Protein AF-A0A7J3QBX0-F1 (afdb_monomer_lite)

Secondary structure (DSSP, 8-state):
--HHHHHHHHHEEEPPHHHHHHHHHTT-----HHHHHHHHHHHHHHSEEE--HHHHHHS-HHHHHHH-HHHHHHHHHHHHHHHH---SSHHHHHHHHHHHHHHHHHHHHHHHHHHHHHHHH--SSS-GGG-S----TTS---SS------HHHHHHHHHHHHTPEEETTTEEEEES-HHHHHHHHHHHHHHHSSSSB-TTHHHHTTPPTTTTTT-HHHHHHHHHHHHHHHHHHSTTHHHHHHHHHHHHH--EEEEE--TT-GGG-EEEEEPP-HHHIIIIISSHHHHHHHHHHHHHHHHHHHHHHHHHHHTT-HHHHHHHHHHHHHHHHHHHHHHHHHSS--HHHHHHHHHHHHHHHHHHTPPP--GGGGG--

Foldseek 3Di:
DDLLVVLCVAFKDFDALVVLLVLLQVQAQDADLVVLQVSLVVSLVPRMDGRQLQLRQLDPVVVLLVPQPLSVVSSVLSSVCNHPPDDPDPVSNVVSSVSNVVSSVSSSVSSSVSVLVVLQVPQFDDDLLLPRHPDDPPPDPDPDDRDGDHSVVSSVSNSQQSLFAAEENFKTKGWPDPVLSVLLQVVCCVPVVGSYCYDPSNVLLLQDPPQQRQQHLLSVVSVLLSLLVCLVPDPCVVSSVVSNVSQQAIKMKMFGQDPPCSVPTGIDTQDRQVLLCVLASVPPLNSVLVVVVSVQLSVLLVLLLVLCVVVVNNVVSSVLSSQLSVLSSVQSVCCRPVVAGDVVSVVSNVVSSVVSCVVRVNDGDPVSVVSND

Structure (mmCIF, N/CA/C/O backbone):
data_AF-A0A7J3QBX0-F1
#
_entry.id   AF-A0A7J3QBX0-F1
#
loop_
_atom_site.group_PDB
_atom_site.id
_atom_site.type_symbol
_atom_site.label_atom_id
_atom_site.label_alt_id
_atom_site.label_comp_id
_atom_site.label_asym_id
_atom_site.label_entity_id
_atom_site.label_seq_id
_atom_site.pdbx_PDB_ins_code
_atom_site.Cartn_x
_atom_site.Cartn_y
_atom_site.Cartn_z
_atom_site.occupancy
_atom_site.B_iso_or_equiv
_atom_site.auth_seq_id
_atom_site.auth_comp_id
_atom_site.auth_asym_id
_atom_site.auth_atom_id
_atom_site.pdbx_PDB_model_num
ATOM 1 N N . MET A 1 1 ? 3.865 10.710 24.329 1.00 60.66 1 MET A N 1
ATOM 2 C CA . MET A 1 1 ? 2.877 10.045 23.466 1.00 60.66 1 MET A CA 1
ATOM 3 C C . MET A 1 1 ? 3.546 8.824 22.862 1.00 60.66 1 MET A C 1
ATOM 5 O O . MET A 1 1 ? 4.634 8.979 22.313 1.00 60.66 1 MET A O 1
ATOM 9 N N . THR A 1 2 ? 2.990 7.630 23.053 1.00 79.69 2 THR A N 1
ATOM 10 C CA . THR A 1 2 ? 3.521 6.388 22.467 1.00 79.69 2 THR A CA 1
ATOM 11 C C . THR A 1 2 ? 3.227 6.339 20.962 1.00 79.69 2 THR A C 1
ATOM 13 O O . THR A 1 2 ? 2.319 7.010 20.479 1.00 79.69 2 THR A O 1
ATOM 16 N N . GLU A 1 3 ? 3.969 5.540 20.192 1.00 78.56 3 GLU A N 1
ATOM 17 C CA . GLU A 1 3 ? 3.687 5.361 18.754 1.00 78.56 3 GLU A CA 1
ATOM 18 C C . GLU A 1 3 ? 2.314 4.707 18.510 1.00 78.56 3 GLU A C 1
ATOM 20 O O . GLU A 1 3 ? 1.662 4.995 17.512 1.00 78.56 3 GLU A O 1
ATOM 25 N N . ILE A 1 4 ? 1.826 3.880 19.446 1.00 83.25 4 ILE A N 1
ATOM 26 C CA . ILE A 1 4 ? 0.459 3.336 19.390 1.00 83.25 4 ILE A CA 1
ATOM 27 C C . ILE A 1 4 ? -0.567 4.455 19.593 1.00 83.25 4 ILE A C 1
ATOM 29 O O . ILE A 1 4 ? -1.540 4.516 18.852 1.00 83.25 4 ILE A O 1
ATOM 33 N N . GLU A 1 5 ? -0.348 5.372 20.539 1.00 87.56 5 GLU A N 1
ATOM 34 C CA . GLU A 1 5 ? -1.228 6.537 20.716 1.00 87.56 5 GLU A CA 1
ATOM 35 C C . GLU A 1 5 ? -1.268 7.408 19.453 1.00 87.56 5 GLU A C 1
ATOM 37 O O . GLU A 1 5 ? -2.359 7.748 18.997 1.00 87.56 5 GLU A O 1
ATOM 42 N N . LYS A 1 6 ? -0.107 7.695 18.841 1.00 87.62 6 LYS A N 1
ATOM 43 C CA . LYS A 1 6 ? -0.036 8.424 17.561 1.00 87.62 6 LYS A CA 1
ATOM 44 C C . LYS A 1 6 ? -0.796 7.694 16.456 1.00 87.62 6 LYS A C 1
ATOM 46 O O . LYS A 1 6 ? -1.583 8.309 15.744 1.00 87.62 6 LYS A O 1
ATOM 51 N N . PHE A 1 7 ? -0.602 6.380 16.328 1.00 88.19 7 PHE A N 1
ATOM 52 C CA . PHE A 1 7 ? -1.333 5.562 15.361 1.00 88.19 7 PHE A CA 1
ATOM 53 C C . PHE A 1 7 ? -2.848 5.652 15.573 1.00 88.19 7 PHE A C 1
ATOM 55 O O . PHE A 1 7 ? -3.589 5.825 14.612 1.00 88.19 7 PHE A O 1
ATOM 62 N N . PHE A 1 8 ? -3.327 5.591 16.815 1.00 90.94 8 PHE A N 1
ATOM 63 C CA . PHE A 1 8 ? -4.756 5.718 17.099 1.00 90.94 8 PHE A CA 1
ATOM 64 C C . PHE A 1 8 ? -5.305 7.112 16.809 1.00 90.94 8 PHE A C 1
ATOM 66 O O . PHE A 1 8 ? -6.399 7.225 16.267 1.00 90.94 8 PHE A O 1
ATOM 73 N N . GLU A 1 9 ? -4.556 8.164 17.128 1.00 89.25 9 GLU A N 1
ATOM 74 C CA . GLU A 1 9 ? -4.944 9.537 16.799 1.00 89.25 9 GLU A CA 1
ATOM 75 C C . GLU A 1 9 ? -5.051 9.752 15.284 1.00 89.25 9 GLU A C 1
ATOM 77 O O . GLU A 1 9 ? -5.888 10.516 14.801 1.00 89.25 9 GLU A O 1
ATOM 82 N N . TRP A 1 10 ? -4.189 9.084 14.525 1.00 87.25 10 TRP A N 1
ATOM 83 C CA . TRP A 1 10 ? -4.017 9.355 13.110 1.00 87.25 10 TRP A CA 1
ATOM 84 C C . TRP A 1 10 ? -4.789 8.428 12.177 1.00 87.25 10 TRP A C 1
ATOM 86 O O . TRP A 1 10 ? -5.317 8.893 11.166 1.00 87.25 10 TRP A O 1
ATOM 96 N N . GLU A 1 11 ? -4.832 7.140 12.503 1.00 90.56 11 GLU A N 1
ATOM 97 C CA . GLU A 1 11 ? -5.308 6.075 11.619 1.00 90.56 11 GLU A CA 1
ATOM 98 C C . GLU A 1 11 ? -6.607 5.433 12.102 1.00 90.56 11 GLU A C 1
ATOM 100 O O . GLU A 1 11 ? -7.240 4.696 11.342 1.00 90.56 11 GLU A O 1
ATOM 105 N N . ILE A 1 12 ? -7.030 5.693 13.343 1.00 91.62 12 ILE A N 1
ATOM 106 C CA . ILE A 1 12 ? -8.260 5.129 13.897 1.00 91.62 12 ILE A CA 1
ATOM 107 C C . ILE A 1 12 ? -9.332 6.207 14.001 1.00 91.62 12 ILE A C 1
ATOM 109 O O . ILE A 1 12 ? -9.208 7.189 14.725 1.00 91.62 12 ILE A O 1
ATOM 113 N N . THR A 1 13 ? -10.441 5.993 13.299 1.00 90.81 13 THR A N 1
ATOM 114 C CA . THR A 1 13 ? -11.610 6.868 13.385 1.00 90.81 13 THR A CA 1
ATOM 115 C C . THR A 1 13 ? -12.694 6.191 14.205 1.00 90.81 13 THR A C 1
ATOM 117 O O . THR A 1 13 ? -13.135 5.083 13.881 1.00 90.81 13 THR A O 1
ATOM 120 N N . PHE A 1 14 ? -13.144 6.876 15.255 1.00 91.31 14 PHE A N 1
ATOM 121 C CA . PHE A 1 14 ? -14.326 6.492 16.015 1.00 91.31 14 PHE A CA 1
ATOM 122 C C . PHE A 1 14 ? -15.534 7.295 15.542 1.00 91.31 14 PHE A C 1
ATOM 124 O O . PHE A 1 14 ? -15.430 8.502 15.325 1.00 91.31 14 PHE A O 1
ATOM 131 N N . LYS A 1 15 ? -16.684 6.635 15.407 1.00 90.62 15 LYS A N 1
ATOM 132 C CA . LYS A 1 15 ? -17.958 7.327 15.179 1.00 90.62 15 LYS A CA 1
ATOM 133 C C . LYS A 1 15 ? -18.308 8.197 16.375 1.00 90.62 15 LYS A C 1
ATOM 135 O O . LYS A 1 15 ? -18.065 7.795 17.514 1.00 90.62 15 LYS A O 1
ATOM 140 N N . SER A 1 16 ? -18.900 9.360 16.119 1.00 89.94 16 SER A N 1
ATOM 141 C CA . SER A 1 16 ? -19.406 10.196 17.201 1.00 89.94 16 SER A CA 1
ATOM 142 C C . SER A 1 16 ? -20.608 9.525 17.872 1.00 89.94 16 SER A C 1
ATOM 144 O O . SER A 1 16 ? -21.295 8.685 17.281 1.00 89.94 16 SER A O 1
ATOM 146 N N . SER A 1 17 ? -20.888 9.900 19.119 1.00 88.81 17 SER A N 1
ATOM 147 C CA . SER A 1 17 ? -22.102 9.462 19.813 1.00 88.81 17 SER A CA 1
ATOM 148 C C . SER A 1 17 ? -23.371 9.828 19.042 1.00 88.81 17 SER A C 1
ATOM 150 O O . SER A 1 17 ? -24.304 9.029 19.013 1.00 88.81 17 SER A O 1
ATOM 152 N N . ASN A 1 18 ? -23.384 10.975 18.358 1.00 87.19 18 ASN A N 1
ATOM 153 C CA . ASN A 1 18 ? -24.499 11.398 17.513 1.00 87.19 18 ASN A CA 1
ATOM 154 C C . ASN A 1 18 ? -24.697 10.473 16.305 1.00 87.19 18 ASN A C 1
ATOM 156 O O . ASN A 1 18 ? -25.820 10.031 16.087 1.00 87.19 18 ASN A O 1
ATOM 160 N N . ASP A 1 19 ? -23.629 10.092 15.594 1.00 89.06 19 ASP A N 1
ATOM 161 C CA . ASP A 1 19 ? -23.731 9.176 14.441 1.00 89.06 19 ASP A CA 1
ATOM 162 C C . ASP A 1 19 ? -24.264 7.797 14.859 1.00 89.06 19 ASP A C 1
ATOM 164 O O . ASP A 1 19 ? -24.999 7.130 14.127 1.00 89.06 19 ASP A O 1
ATOM 168 N N . ILE A 1 20 ? -23.867 7.338 16.052 1.00 88.50 20 ILE A N 1
ATOM 169 C CA . ILE A 1 20 ? -24.370 6.087 16.627 1.00 88.50 20 ILE A CA 1
ATOM 170 C C . ILE A 1 20 ? -25.859 6.225 16.947 1.00 88.50 20 ILE A C 1
ATOM 172 O O . ILE A 1 20 ? -26.627 5.318 16.636 1.00 88.50 20 ILE A O 1
ATOM 176 N N . ILE A 1 21 ? -26.273 7.344 17.544 1.00 87.06 21 ILE A N 1
ATOM 177 C CA . ILE A 1 21 ? -27.677 7.607 17.876 1.00 87.06 21 ILE A CA 1
ATOM 178 C C . ILE A 1 21 ? -28.539 7.693 16.618 1.00 87.06 21 ILE A C 1
ATOM 180 O O . ILE A 1 21 ? -29.574 7.041 16.575 1.00 87.06 21 ILE A O 1
ATOM 184 N N . GLU A 1 22 ? -28.102 8.403 15.582 1.00 87.38 22 GLU A N 1
ATOM 185 C CA . GLU A 1 22 ? -28.824 8.512 14.309 1.00 87.38 22 GLU A CA 1
ATOM 186 C C . GLU A 1 22 ? -29.000 7.135 13.641 1.00 87.38 22 GLU A C 1
ATOM 188 O O . GLU A 1 22 ? -30.072 6.776 13.141 1.00 87.38 22 GLU A O 1
ATOM 193 N N . LYS A 1 23 ? -27.968 6.284 13.711 1.00 86.94 23 LYS A N 1
ATOM 194 C CA . LYS A 1 23 ? -28.065 4.887 13.261 1.00 86.94 23 LYS A CA 1
ATOM 195 C C . LYS A 1 23 ? -29.034 4.049 14.085 1.00 86.94 23 LYS A C 1
ATOM 197 O O . LYS A 1 23 ? -29.657 3.141 13.541 1.00 86.94 23 LYS A O 1
ATOM 202 N N . ILE A 1 24 ? -29.164 4.320 15.378 1.00 86.25 24 ILE A N 1
ATOM 203 C CA . ILE A 1 24 ? -30.162 3.657 16.217 1.00 86.25 24 ILE A CA 1
ATOM 204 C C . ILE A 1 24 ? -31.562 4.163 15.851 1.00 86.25 24 ILE A C 1
ATOM 206 O O . ILE A 1 24 ? -32.440 3.337 15.634 1.00 86.25 24 ILE A O 1
ATOM 210 N N . GLU A 1 25 ? -31.762 5.479 15.726 1.00 85.75 25 GLU A N 1
ATOM 211 C CA . GLU A 1 25 ? -33.042 6.112 15.359 1.00 85.75 25 GLU A CA 1
ATOM 212 C C . GLU A 1 25 ? -33.581 5.587 14.028 1.00 85.75 25 GLU A C 1
ATOM 214 O O . GLU A 1 25 ? -34.741 5.199 13.949 1.00 85.75 25 GLU A O 1
ATOM 219 N N . SER A 1 26 ? -32.727 5.491 13.008 1.00 85.94 26 SER A N 1
ATOM 220 C CA . SER A 1 26 ? -33.104 4.974 11.682 1.00 85.94 26 SER A CA 1
ATOM 221 C C . SER A 1 26 ? -33.505 3.496 11.663 1.00 85.94 26 SER A C 1
ATOM 223 O O . SER A 1 26 ? -34.129 3.048 10.703 1.00 85.94 26 SER A O 1
ATOM 225 N N . ASN A 1 27 ? -33.154 2.729 12.698 1.00 84.75 27 ASN A N 1
ATOM 226 C CA . ASN A 1 27 ? -33.465 1.303 12.791 1.00 84.75 27 ASN A CA 1
ATOM 227 C C . ASN A 1 27 ? -34.488 0.974 13.888 1.00 84.75 27 ASN A C 1
ATOM 229 O O . ASN A 1 27 ? -34.990 -0.144 13.910 1.00 84.75 27 ASN A O 1
ATOM 233 N N . ALA A 1 28 ? -34.778 1.898 14.804 1.00 82.00 28 ALA A N 1
ATOM 234 C CA . ALA A 1 28 ? -35.662 1.688 15.946 1.00 82.00 28 ALA A CA 1
ATOM 235 C C . ALA A 1 28 ? -37.120 2.102 15.643 1.00 82.00 28 ALA A C 1
ATOM 237 O O . ALA A 1 28 ? -37.349 2.982 14.815 1.00 82.00 28 ALA A O 1
ATOM 238 N N . PRO A 1 29 ? -38.115 1.547 16.364 1.00 80.12 29 PRO A N 1
ATOM 239 C CA . PRO A 1 29 ? -38.011 0.446 17.322 1.00 80.12 29 PRO A CA 1
ATOM 240 C C . PRO A 1 29 ? -38.012 -0.934 16.648 1.00 80.12 29 PRO A C 1
ATOM 242 O O . PRO A 1 29 ? -38.689 -1.163 15.649 1.00 80.12 29 PRO A O 1
ATOM 245 N N . VAL A 1 30 ? -37.309 -1.892 17.254 1.00 84.19 30 VAL A N 1
ATOM 246 C CA . VAL A 1 30 ? -37.267 -3.293 16.813 1.00 84.19 30 VAL A CA 1
ATOM 247 C C . VAL A 1 30 ? -37.700 -4.199 17.957 1.00 84.19 30 VAL A C 1
ATOM 249 O O . VAL A 1 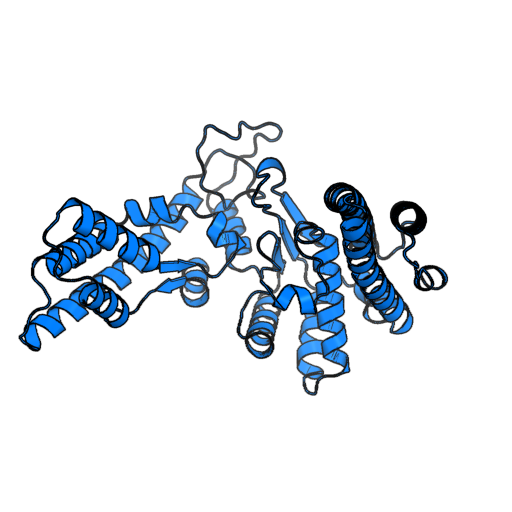30 ? -37.088 -4.215 19.022 1.00 84.19 30 VAL A O 1
ATOM 252 N N . THR A 1 31 ? -38.748 -4.986 17.733 1.00 80.81 31 THR A N 1
ATOM 253 C CA . THR A 1 31 ? -39.309 -5.912 18.732 1.00 80.81 31 THR A CA 1
ATOM 254 C C . THR A 1 31 ? -38.702 -7.313 18.658 1.00 80.81 31 THR A C 1
ATOM 256 O O . THR A 1 31 ? -38.676 -8.043 19.648 1.00 80.81 31 THR A O 1
ATOM 259 N N . GLU A 1 32 ? -38.180 -7.705 17.497 1.00 88.56 32 GLU A N 1
ATOM 260 C CA . GLU A 1 32 ? -37.608 -9.030 17.279 1.00 88.56 32 GLU A CA 1
ATOM 261 C C . GLU A 1 32 ? -36.170 -9.117 17.813 1.00 88.56 32 GLU A C 1
ATOM 263 O O . GLU A 1 32 ? -35.248 -8.468 17.312 1.00 88.56 32 GLU A O 1
ATOM 268 N N . LYS A 1 33 ? -35.963 -9.967 18.825 1.00 84.94 33 LYS A N 1
ATOM 269 C CA . LYS A 1 33 ? -34.685 -10.115 19.543 1.00 84.94 33 LYS A CA 1
ATOM 270 C C . LYS A 1 33 ? -33.505 -10.476 18.630 1.00 84.94 33 LYS A C 1
ATOM 272 O O . LYS A 1 33 ? -32.392 -10.002 18.858 1.00 84.94 33 LYS A O 1
ATOM 277 N N . GLU A 1 34 ? -33.739 -11.305 17.612 1.00 86.12 34 GLU A N 1
ATOM 278 C CA . GLU A 1 34 ? -32.736 -11.696 16.611 1.00 86.12 34 GLU A CA 1
ATOM 279 C C . GLU A 1 34 ? -32.259 -10.470 15.811 1.00 86.12 34 GLU A C 1
ATOM 281 O O . GLU A 1 34 ? -31.058 -10.214 15.689 1.00 86.12 34 GLU A O 1
ATOM 286 N N . LYS A 1 35 ? -33.210 -9.647 15.345 1.00 87.06 35 LYS A N 1
ATOM 287 C CA . LYS A 1 35 ? -32.936 -8.423 14.583 1.00 87.06 35 LYS A CA 1
ATOM 288 C C . LYS A 1 35 ? -32.219 -7.373 15.425 1.00 87.06 35 LYS A C 1
ATOM 290 O O . LYS A 1 35 ? -31.231 -6.817 14.953 1.00 87.06 35 LYS A O 1
ATOM 295 N N . VAL A 1 36 ? -32.633 -7.164 16.679 1.00 87.06 36 VAL A N 1
ATOM 296 C CA . VAL A 1 36 ? -31.949 -6.248 17.616 1.00 87.06 36 VAL A CA 1
ATOM 297 C C . VAL A 1 36 ? -30.469 -6.610 17.750 1.00 87.06 36 VAL A C 1
ATOM 299 O O . VAL A 1 36 ? -29.600 -5.750 17.606 1.00 87.06 36 VAL A O 1
ATOM 302 N N . LYS A 1 37 ? -30.160 -7.896 17.961 1.00 87.50 37 LYS A N 1
ATOM 303 C CA . LYS A 1 37 ? -28.773 -8.368 18.085 1.00 87.50 37 LYS A CA 1
ATOM 304 C C . LYS A 1 37 ? -27.965 -8.165 16.805 1.00 87.50 37 LYS A C 1
ATOM 306 O O . LYS A 1 37 ? -26.788 -7.810 16.895 1.00 87.50 37 LYS A O 1
ATOM 311 N N . ASN A 1 38 ? -28.567 -8.404 15.641 1.00 88.69 38 ASN A N 1
ATOM 312 C CA . ASN A 1 38 ? -27.898 -8.248 14.348 1.00 88.69 38 ASN A CA 1
ATOM 313 C C . ASN A 1 38 ? -27.596 -6.775 14.045 1.00 88.69 38 ASN A C 1
ATOM 315 O O . ASN A 1 38 ? -26.460 -6.451 13.696 1.00 88.69 38 ASN A O 1
ATOM 319 N N . ILE A 1 39 ? -28.560 -5.880 14.275 1.00 88.31 39 ILE A N 1
ATOM 320 C CA . ILE A 1 39 ? -28.384 -4.431 14.103 1.00 88.31 39 ILE A CA 1
ATOM 321 C C . ILE A 1 39 ? -27.332 -3.907 15.084 1.00 88.31 39 ILE A C 1
ATOM 323 O O . ILE A 1 39 ? -26.394 -3.228 14.671 1.00 88.31 39 ILE A O 1
ATOM 327 N N . ALA A 1 40 ? -27.406 -4.291 16.363 1.00 87.31 40 ALA A N 1
ATOM 328 C CA . ALA A 1 40 ? -26.413 -3.892 17.357 1.00 87.31 40 ALA A CA 1
ATOM 329 C C . ALA A 1 40 ? -24.996 -4.358 16.982 1.00 87.31 40 ALA A C 1
ATOM 331 O O . ALA A 1 40 ? -24.040 -3.590 17.088 1.00 87.31 40 ALA A O 1
ATOM 332 N N . LYS A 1 41 ? -24.849 -5.597 16.490 1.00 87.88 41 LYS A N 1
ATOM 333 C CA . LYS A 1 41 ? -23.565 -6.121 16.001 1.00 87.88 41 LYS A CA 1
ATOM 334 C C . LYS A 1 41 ? -23.049 -5.320 14.801 1.00 87.88 41 LYS A C 1
ATOM 336 O O . LYS A 1 41 ? -21.858 -5.013 14.766 1.00 87.88 41 LYS A O 1
ATOM 341 N N . SER A 1 42 ? -23.929 -4.958 13.865 1.00 88.62 42 SER A N 1
ATOM 342 C CA . SER A 1 42 ? -23.587 -4.115 12.713 1.00 88.62 42 SER A CA 1
ATOM 343 C C . SER A 1 42 ? -23.091 -2.742 13.161 1.00 88.62 42 SER A C 1
ATOM 345 O O . SER A 1 42 ? -21.982 -2.353 12.805 1.00 88.62 42 SER A O 1
ATOM 347 N N . ILE A 1 43 ? -23.844 -2.051 14.024 1.00 88.19 43 ILE A N 1
ATOM 348 C CA . ILE A 1 43 ? -23.476 -0.724 14.538 1.00 88.19 43 ILE A CA 1
ATOM 349 C C . ILE A 1 43 ? -22.107 -0.784 15.225 1.00 88.19 43 ILE A C 1
ATOM 351 O O . ILE A 1 43 ? -21.224 -0.006 14.881 1.00 88.19 43 ILE A O 1
ATOM 355 N N . ILE A 1 44 ? -21.889 -1.752 16.123 1.00 86.81 44 ILE A N 1
ATOM 356 C CA . ILE A 1 44 ? -20.609 -1.938 16.830 1.00 86.81 44 ILE A CA 1
ATOM 357 C C . ILE A 1 44 ? -19.445 -2.175 15.873 1.00 86.81 44 ILE A C 1
ATOM 359 O O . ILE A 1 44 ? -18.350 -1.655 16.096 1.00 86.81 44 ILE A O 1
ATOM 363 N N . SER A 1 45 ? -19.654 -2.976 14.827 1.00 84.81 45 SER A N 1
ATOM 364 C CA . SER A 1 45 ? -18.592 -3.281 13.868 1.00 84.81 45 SER A CA 1
ATOM 365 C C . SER A 1 45 ? -18.047 -2.008 13.213 1.00 84.81 45 SER A C 1
ATOM 367 O O . SER A 1 45 ? -16.833 -1.888 13.026 1.00 84.81 45 SER A O 1
ATOM 369 N N . GLU A 1 46 ? -18.923 -1.022 13.011 1.00 87.19 46 GLU A N 1
ATOM 370 C CA . GLU A 1 46 ? -18.633 0.262 12.383 1.00 87.19 46 GLU A CA 1
ATOM 371 C C . GLU A 1 46 ? -18.200 1.370 13.355 1.00 87.19 46 GLU A C 1
ATOM 373 O O . GLU A 1 46 ? -17.808 2.439 12.894 1.00 87.19 46 GLU A O 1
ATOM 378 N N . VAL A 1 47 ? -18.270 1.162 14.678 1.00 88.19 47 VAL A N 1
ATOM 379 C CA . VAL A 1 47 ? -17.911 2.193 15.679 1.00 88.19 47 VAL A CA 1
ATOM 380 C C . VAL A 1 47 ? -16.466 2.661 15.522 1.00 88.19 47 VAL A C 1
ATOM 382 O O . VAL A 1 47 ? -16.168 3.812 15.809 1.00 88.19 47 VAL A O 1
ATOM 385 N N . CYS A 1 48 ? -15.577 1.773 15.084 1.00 89.38 48 CYS A N 1
ATOM 386 C CA . CYS A 1 48 ? -14.146 2.022 14.966 1.00 89.38 48 CYS A CA 1
ATOM 387 C C . CYS A 1 48 ? -13.658 1.495 13.617 1.00 89.38 48 CYS A C 1
ATOM 389 O O . CYS A 1 48 ? -13.805 0.298 13.342 1.00 89.38 48 CYS A O 1
ATOM 391 N N . LYS A 1 49 ? -13.044 2.358 12.808 1.00 90.38 49 LYS A N 1
ATOM 392 C CA . LYS A 1 49 ? -12.452 2.017 11.509 1.00 90.38 49 LYS A CA 1
ATOM 393 C C . LYS A 1 49 ? -10.949 2.291 11.539 1.00 90.38 49 LYS A C 1
ATOM 395 O O . LYS A 1 49 ? -10.539 3.334 12.035 1.00 90.38 49 LYS A O 1
ATOM 400 N N . CYS A 1 50 ? -10.158 1.356 11.016 1.00 89.88 50 CYS A N 1
ATOM 401 C CA . CYS A 1 50 ? -8.735 1.556 10.768 1.00 89.88 50 CYS A CA 1
ATOM 402 C C . CYS A 1 50 ? -8.537 1.976 9.310 1.00 89.88 50 CYS A C 1
ATOM 404 O O . CYS A 1 50 ? -9.010 1.288 8.406 1.00 89.88 50 CYS A O 1
ATOM 406 N N . ASN A 1 51 ? -7.880 3.114 9.098 1.00 91.50 51 ASN A N 1
ATOM 407 C CA . ASN A 1 51 ? -7.627 3.677 7.773 1.00 91.50 51 ASN A CA 1
ATOM 408 C C . ASN A 1 51 ? -6.284 3.236 7.184 1.00 91.50 51 ASN A C 1
ATOM 410 O O . ASN A 1 51 ? -6.085 3.407 5.988 1.00 91.50 51 ASN A O 1
ATOM 414 N N . HIS A 1 52 ? -5.405 2.635 7.990 1.00 89.62 52 HIS A N 1
ATOM 415 C CA . HIS A 1 52 ? -4.127 2.093 7.543 1.00 89.62 52 HIS A CA 1
ATOM 416 C C . HIS A 1 52 ? -4.340 0.710 6.898 1.00 89.62 52 HIS A C 1
ATOM 418 O O . HIS A 1 52 ? -4.584 -0.253 7.632 1.00 89.62 52 HIS A O 1
ATOM 424 N N . PRO A 1 53 ? -4.215 0.553 5.563 1.00 90.62 53 PRO A N 1
ATOM 425 C CA . PRO A 1 53 ? -4.626 -0.664 4.851 1.00 90.62 53 PRO A CA 1
ATOM 426 C C . PRO A 1 53 ? -3.947 -1.930 5.368 1.00 90.62 53 PRO A C 1
ATOM 428 O O . PRO A 1 53 ? -4.601 -2.892 5.762 1.00 90.62 53 PRO A O 1
ATOM 431 N N . VAL A 1 54 ? -2.621 -1.880 5.471 1.00 86.62 54 VAL A N 1
ATOM 432 C CA . VAL A 1 54 ? -1.793 -2.989 5.949 1.00 86.62 54 VAL A CA 1
ATOM 433 C C . VAL A 1 54 ? -2.152 -3.334 7.405 1.00 86.62 54 VAL A C 1
ATOM 435 O O . VAL A 1 54 ? -2.608 -4.441 7.676 1.00 86.62 54 VAL A O 1
ATOM 438 N N . ALA A 1 55 ? -2.097 -2.388 8.352 1.00 84.56 55 ALA A N 1
A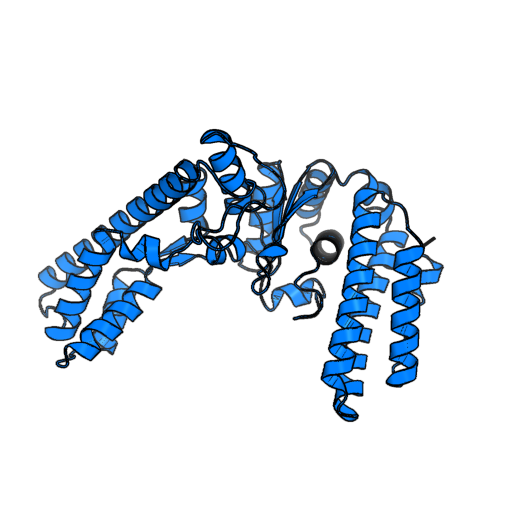TOM 439 C CA . ALA A 1 55 ? -2.482 -2.637 9.748 1.00 84.56 55 ALA A CA 1
ATOM 440 C C . ALA A 1 55 ? -3.934 -3.136 9.917 1.00 84.56 55 ALA A C 1
ATOM 442 O O . ALA A 1 55 ? -4.197 -3.981 10.777 1.00 84.56 55 ALA A O 1
ATOM 443 N N . ASN A 1 56 ? -4.874 -2.672 9.087 1.00 85.31 56 ASN A N 1
ATOM 444 C CA . ASN A 1 56 ? -6.268 -3.111 9.114 1.00 85.31 56 ASN A CA 1
ATOM 445 C C . ASN A 1 56 ? -6.412 -4.623 8.866 1.00 85.31 56 ASN A C 1
ATOM 447 O O . ASN A 1 56 ? -7.235 -5.274 9.507 1.00 85.31 56 ASN A O 1
ATOM 451 N N . LYS A 1 57 ? -5.578 -5.190 7.989 1.00 80.12 57 LYS A N 1
ATOM 452 C CA . LYS A 1 57 ? -5.569 -6.629 7.662 1.00 80.12 57 LYS A CA 1
ATOM 453 C C . LYS A 1 57 ? -4.899 -7.490 8.718 1.00 80.12 57 LYS A C 1
ATOM 455 O O . LYS A 1 57 ? -5.215 -8.660 8.913 1.00 80.12 57 LYS A O 1
ATOM 460 N N . LEU A 1 58 ? -3.918 -6.894 9.361 1.00 76.25 58 LEU A N 1
ATOM 461 C CA . LEU A 1 58 ? -2.923 -7.577 10.161 1.00 76.25 58 LEU A CA 1
ATOM 462 C C . LEU A 1 58 ? -3.338 -7.634 11.637 1.00 76.25 58 LEU A C 1
ATOM 464 O O . LEU A 1 58 ? -2.957 -8.526 12.399 1.00 76.25 58 LEU A O 1
ATOM 468 N N . ILE A 1 59 ? -4.210 -6.721 12.045 1.00 77.12 59 ILE A N 1
ATOM 469 C CA . ILE A 1 59 ? -4.806 -6.710 13.370 1.00 77.12 59 ILE A CA 1
ATOM 470 C C . ILE A 1 59 ? -6.180 -7.388 13.313 1.00 77.12 59 ILE A C 1
ATOM 472 O O . ILE A 1 59 ? -7.074 -6.985 12.578 1.00 77.12 59 ILE A O 1
ATOM 476 N N . ASP A 1 60 ? -6.385 -8.399 14.159 1.00 76.75 60 ASP A N 1
ATOM 477 C CA . ASP A 1 60 ? -7.697 -9.027 14.360 1.00 76.75 60 ASP A CA 1
ATOM 478 C C . ASP A 1 60 ? -8.604 -8.111 15.201 1.00 76.75 60 ASP A C 1
ATOM 480 O O . ASP A 1 60 ? -8.776 -8.277 16.419 1.00 76.75 60 ASP A O 1
ATOM 484 N N . TRP A 1 61 ? -9.150 -7.095 14.529 1.00 79.31 61 TRP A N 1
ATOM 485 C CA . TRP A 1 61 ? -10.043 -6.094 15.106 1.00 79.31 61 TRP A CA 1
ATOM 486 C C . TRP A 1 61 ? -11.330 -6.706 15.652 1.00 79.31 61 TRP A C 1
ATOM 488 O O . TRP A 1 61 ? -11.852 -6.222 16.655 1.00 79.31 61 TRP A O 1
ATOM 498 N N . GLY A 1 62 ? -11.847 -7.768 15.026 1.00 78.44 62 GLY A N 1
ATOM 499 C CA . GLY A 1 62 ? -13.075 -8.435 15.461 1.00 78.44 62 GLY A CA 1
ATOM 500 C C . GLY A 1 62 ?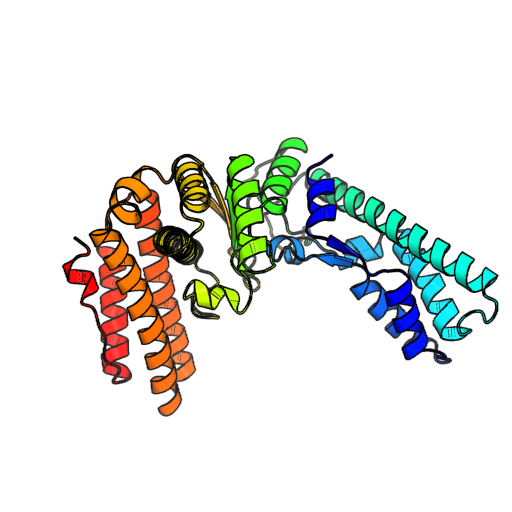 -12.929 -9.030 16.859 1.00 78.44 62 GLY A C 1
ATOM 501 O O . GLY A 1 62 ? -13.755 -8.787 17.741 1.00 78.44 62 GLY A O 1
ATOM 502 N N . ASN A 1 63 ? -11.834 -9.746 17.093 1.00 79.62 63 ASN A N 1
ATOM 503 C CA . ASN A 1 63 ? -11.524 -10.339 18.388 1.00 79.62 63 ASN A CA 1
ATOM 504 C C . ASN A 1 63 ? -11.117 -9.290 19.432 1.00 79.62 63 ASN A C 1
ATOM 506 O O . ASN A 1 63 ? -11.554 -9.375 20.580 1.00 79.62 63 ASN A O 1
ATOM 510 N N . LEU A 1 64 ? -10.339 -8.269 19.044 1.00 80.19 64 LEU A N 1
ATOM 511 C CA . LEU A 1 64 ? -10.000 -7.155 19.940 1.00 80.19 64 LEU A CA 1
ATOM 512 C C . LEU A 1 64 ? -11.261 -6.431 20.431 1.00 80.19 64 LEU A C 1
ATOM 514 O O . LEU A 1 64 ? -11.475 -6.314 21.639 1.00 80.19 64 LEU A O 1
ATOM 518 N N . LYS A 1 65 ? -12.151 -6.045 19.508 1.00 84.25 65 LYS A N 1
ATOM 519 C CA . LYS A 1 65 ? -13.442 -5.426 19.839 1.00 84.25 65 LYS A CA 1
ATOM 520 C C . LYS A 1 65 ? -14.320 -6.368 20.665 1.00 84.25 65 LYS A C 1
ATOM 522 O O . LYS A 1 65 ? -14.951 -5.916 21.613 1.00 84.25 65 LYS A O 1
ATOM 527 N N . GLY A 1 66 ? -14.360 -7.664 20.349 1.00 81.50 66 GLY A N 1
ATOM 528 C CA . GLY A 1 66 ? -15.190 -8.646 21.058 1.00 81.50 66 GLY A CA 1
ATOM 529 C C . GLY A 1 66 ? -14.782 -8.900 22.516 1.00 81.50 66 GLY A C 1
ATOM 530 O O . GLY A 1 66 ? -15.638 -9.209 23.352 1.00 81.50 66 GLY A O 1
ATOM 531 N N . ARG A 1 67 ? -13.491 -8.755 22.844 1.00 81.44 67 ARG A N 1
ATOM 532 C CA . ARG A 1 67 ? -12.965 -8.930 24.211 1.00 81.44 67 ARG A CA 1
ATOM 533 C C . ARG A 1 67 ? -13.090 -7.674 25.074 1.00 81.44 67 ARG A C 1
ATOM 535 O O . ARG A 1 67 ? -13.196 -7.809 26.294 1.00 81.44 67 ARG A O 1
ATOM 542 N N . ALA A 1 68 ? -13.124 -6.495 24.457 1.00 88.06 68 ALA A N 1
ATOM 543 C CA . ALA A 1 68 ? -13.248 -5.210 25.137 1.00 88.06 68 ALA A CA 1
ATOM 544 C C . ALA A 1 68 ? -14.536 -5.120 25.984 1.00 88.06 68 ALA A C 1
ATOM 546 O O . ALA A 1 68 ? -15.645 -5.431 25.530 1.00 88.06 68 ALA A O 1
ATOM 547 N N . LYS A 1 69 ? -14.395 -4.691 27.244 1.00 90.06 69 LYS A N 1
ATOM 548 C CA . LYS A 1 69 ? -15.512 -4.529 28.189 1.00 90.06 69 LYS A CA 1
ATOM 549 C C . LYS A 1 69 ? -16.425 -3.400 27.730 1.00 90.06 69 LYS A C 1
ATOM 551 O O . LYS A 1 69 ? -17.648 -3.550 27.764 1.00 90.06 69 LYS A O 1
ATOM 556 N N . ASN A 1 70 ? -15.840 -2.308 27.240 1.00 89.56 70 ASN A N 1
ATOM 557 C CA . ASN A 1 70 ? -16.597 -1.162 26.751 1.00 89.56 70 ASN A CA 1
ATOM 558 C C . ASN A 1 70 ? -17.409 -1.486 25.486 1.00 89.56 70 ASN A C 1
ATOM 560 O O . ASN A 1 70 ? -18.516 -0.975 25.347 1.00 89.56 70 ASN A O 1
ATOM 564 N N . THR A 1 71 ? -16.966 -2.421 24.633 1.00 88.38 71 THR A N 1
ATOM 565 C CA . THR A 1 71 ? -17.797 -2.930 23.523 1.00 88.38 71 THR A CA 1
ATOM 566 C C . THR A 1 71 ? -19.045 -3.648 24.029 1.00 88.38 71 THR A C 1
ATOM 568 O O . THR A 1 71 ? -20.137 -3.442 23.502 1.00 88.38 71 THR A O 1
ATOM 571 N N . LYS A 1 72 ? -18.909 -4.496 25.058 1.00 89.00 72 LYS A N 1
ATOM 572 C CA . LYS A 1 72 ? -20.046 -5.229 25.642 1.00 89.00 72 LYS A CA 1
ATOM 573 C C . LYS A 1 72 ? -21.048 -4.274 26.289 1.00 89.00 72 LYS A C 1
ATOM 575 O O . LYS A 1 72 ? -22.249 -4.450 26.109 1.00 89.00 72 LYS A O 1
ATOM 580 N N . ARG A 1 73 ? -20.556 -3.247 26.987 1.00 89.81 73 ARG A N 1
ATOM 581 C CA . ARG A 1 73 ? -21.397 -2.195 27.571 1.00 89.81 73 ARG A CA 1
ATOM 582 C C . ARG A 1 73 ? -22.103 -1.373 26.493 1.00 89.81 73 ARG A C 1
ATOM 584 O O . ARG A 1 73 ? -23.319 -1.225 26.545 1.00 89.81 73 ARG A O 1
ATOM 591 N N . LEU A 1 74 ? -21.370 -0.920 25.475 1.00 89.81 74 LEU A N 1
ATOM 592 C CA . LEU A 1 74 ? -21.937 -0.181 24.347 1.00 89.81 74 LEU A CA 1
ATOM 593 C C . LEU A 1 74 ? -23.012 -1.003 23.624 1.00 89.81 74 LEU A C 1
ATOM 595 O O . LEU A 1 74 ? -24.066 -0.476 23.283 1.00 89.81 74 LEU A O 1
ATOM 599 N N . ARG A 1 75 ? -22.798 -2.315 23.471 1.00 90.12 75 ARG A N 1
ATOM 600 C CA . ARG A 1 75 ? -23.799 -3.239 22.931 1.00 90.12 75 ARG A CA 1
ATOM 601 C C . ARG A 1 75 ? -25.088 -3.253 23.735 1.00 90.12 75 ARG A C 1
ATOM 603 O O . ARG A 1 75 ? -26.153 -3.151 23.145 1.00 90.12 75 ARG A O 1
ATOM 610 N N . GLN A 1 76 ? -24.996 -3.373 25.056 1.00 90.38 76 GLN A N 1
ATOM 611 C CA . GLN A 1 76 ? -26.170 -3.380 25.932 1.00 90.38 76 GLN A CA 1
ATOM 612 C C . GLN A 1 76 ? -26.954 -2.068 25.833 1.00 90.38 76 GLN A C 1
ATOM 614 O O . GLN A 1 76 ? -28.185 -2.092 25.791 1.00 90.38 76 GLN A O 1
ATOM 619 N N . ILE A 1 77 ? -26.247 -0.937 25.742 1.00 88.12 77 ILE A N 1
ATOM 620 C CA . ILE A 1 77 ? -26.856 0.380 25.531 1.00 88.12 77 ILE A CA 1
ATOM 621 C C . ILE A 1 77 ? -27.602 0.395 24.189 1.00 88.12 77 ILE A C 1
ATOM 623 O O . ILE A 1 77 ? -28.801 0.661 24.168 1.00 88.12 77 ILE A O 1
ATOM 627 N N . ILE A 1 78 ? -26.942 0.021 23.086 1.00 88.00 78 ILE A N 1
ATOM 628 C CA . ILE A 1 78 ? -27.548 -0.024 21.743 1.00 88.00 78 ILE A CA 1
ATOM 629 C C . ILE A 1 78 ? -28.777 -0.949 21.708 1.00 88.00 78 ILE A C 1
ATOM 631 O O . ILE A 1 78 ? -29.832 -0.548 21.222 1.00 88.00 78 ILE A O 1
ATOM 635 N N . GLU A 1 79 ? -28.675 -2.167 22.247 1.00 89.69 79 GLU A N 1
ATOM 636 C CA . GLU A 1 79 ? -29.781 -3.138 22.274 1.00 89.69 79 GLU A CA 1
ATOM 637 C C . GLU A 1 79 ? -30.984 -2.607 23.074 1.00 89.69 79 GLU A C 1
ATOM 639 O O . GLU A 1 79 ? -32.134 -2.756 22.652 1.00 89.69 79 GLU A O 1
ATOM 644 N N . THR A 1 80 ? -30.732 -1.925 24.197 1.00 87.56 80 THR A N 1
ATOM 645 C CA . THR A 1 80 ? -31.789 -1.300 25.007 1.00 87.56 80 THR A CA 1
ATOM 646 C C . THR A 1 80 ? -32.526 -0.220 24.219 1.00 87.56 80 THR A C 1
ATOM 648 O O . THR A 1 80 ? -33.754 -0.143 24.280 1.00 87.56 80 THR A O 1
ATOM 651 N N . LEU A 1 81 ? -31.794 0.583 23.448 1.00 85.56 81 LEU A N 1
ATOM 652 C CA . LEU A 1 81 ? -32.347 1.709 22.696 1.00 85.56 81 LEU A CA 1
ATOM 653 C C . LEU A 1 81 ? -33.110 1.280 21.452 1.00 85.56 81 LEU A C 1
ATOM 655 O O . LEU A 1 81 ? -34.175 1.825 21.176 1.00 85.56 81 LEU A O 1
ATOM 659 N N . LEU A 1 82 ? -32.621 0.254 20.756 1.00 86.44 82 LEU A N 1
ATOM 660 C CA . LEU A 1 82 ? -33.355 -0.369 19.656 1.00 86.44 82 LEU A CA 1
ATOM 661 C C . LEU A 1 82 ? -34.701 -0.938 20.129 1.00 86.44 82 LEU A C 1
ATOM 663 O O . LEU A 1 82 ? -35.663 -0.929 19.369 1.00 86.44 82 LEU A O 1
ATOM 667 N N . THR A 1 83 ? -34.782 -1.399 21.382 1.00 84.31 83 THR A N 1
ATOM 668 C CA . THR A 1 83 ? -36.004 -2.000 21.940 1.00 84.31 83 THR A CA 1
ATOM 669 C C . THR A 1 83 ? -36.977 -0.957 22.500 1.00 84.31 83 THR A C 1
ATOM 671 O O . THR A 1 83 ? -38.187 -1.095 22.340 1.00 84.31 83 THR A O 1
ATOM 674 N N . LYS A 1 84 ? -36.474 0.071 23.199 1.00 80.81 84 LYS A N 1
ATOM 675 C CA . LYS A 1 84 ? -37.303 1.025 23.964 1.00 80.81 84 LYS A CA 1
ATOM 676 C C . LYS A 1 84 ? -37.521 2.377 23.281 1.00 80.81 84 LYS A C 1
ATOM 678 O O . LYS A 1 84 ? -38.302 3.171 23.797 1.00 80.81 84 LYS A O 1
ATOM 683 N N . SER A 1 85 ? -36.897 2.616 22.127 1.00 72.75 85 SER A N 1
ATOM 684 C CA . SER A 1 85 ? -36.776 3.945 21.503 1.00 72.75 85 SER A CA 1
ATOM 685 C C . SER A 1 85 ? -35.988 4.931 22.380 1.00 72.75 85 SER A C 1
ATOM 687 O O . SER A 1 85 ? -35.688 4.654 23.545 1.00 72.75 85 SER A O 1
ATOM 689 N N . LEU A 1 86 ? -35.585 6.075 21.817 1.00 74.12 86 LEU A N 1
ATOM 690 C CA . LEU A 1 86 ? -34.813 7.059 22.575 1.00 74.12 86 LEU A CA 1
ATOM 691 C C . LEU A 1 86 ? -35.639 7.752 23.667 1.00 74.12 86 LEU A C 1
ATOM 693 O O . LEU A 1 86 ? -36.838 7.977 23.485 1.00 74.12 86 LEU A O 1
ATOM 697 N N . PRO A 1 87 ? -34.991 8.160 24.777 1.00 77.00 87 PRO A N 1
ATOM 698 C CA . PRO A 1 87 ? -35.643 8.952 25.809 1.00 77.00 87 PRO A CA 1
ATOM 699 C C . PRO A 1 87 ? -36.185 10.265 25.235 1.00 77.00 87 PRO A C 1
ATOM 701 O O . PRO A 1 87 ? -35.444 11.035 24.623 1.00 77.00 87 PRO A O 1
ATOM 704 N N . SER A 1 88 ? -37.464 10.559 25.475 1.00 70.44 88 SER A N 1
ATOM 705 C CA . SER A 1 88 ? -38.092 11.807 25.014 1.00 70.44 88 SER A CA 1
ATOM 706 C C . SER A 1 88 ? -37.654 13.031 25.826 1.00 70.44 88 SER A C 1
ATOM 708 O O . SER A 1 88 ? -37.830 14.163 25.380 1.00 70.44 88 SER A O 1
ATOM 710 N N . LYS A 1 89 ? -37.088 12.828 27.026 1.00 83.38 89 LYS A N 1
ATOM 711 C CA . LYS A 1 89 ? -36.619 13.912 27.895 1.00 83.38 89 LYS A CA 1
ATOM 712 C C . LYS A 1 89 ? -35.187 14.336 27.529 1.00 83.38 89 LYS A C 1
ATOM 714 O O . LYS A 1 89 ? -34.298 13.479 27.515 1.00 83.38 89 LYS A O 1
ATOM 719 N N . PRO A 1 90 ? -34.923 15.643 27.334 1.00 79.81 90 PRO A N 1
ATOM 720 C CA . PRO A 1 90 ? -33.593 16.152 26.982 1.00 79.81 90 PRO A CA 1
ATOM 721 C C . PRO A 1 90 ? -32.483 15.736 27.957 1.00 79.81 90 PRO A C 1
ATOM 723 O O . PRO A 1 90 ? -31.406 15.330 27.525 1.00 79.81 90 PRO A O 1
ATOM 726 N N . ASP A 1 91 ? -32.754 15.757 29.265 1.00 80.12 91 ASP A N 1
ATOM 727 C CA . ASP A 1 91 ? -31.765 15.402 30.293 1.00 80.12 91 ASP A CA 1
ATOM 728 C C . ASP A 1 91 ? -31.369 13.920 30.255 1.00 80.12 91 ASP A C 1
ATOM 730 O O . ASP A 1 91 ? -30.211 13.564 30.490 1.00 80.12 91 ASP A O 1
ATOM 734 N N . GLU A 1 92 ? -32.323 13.039 29.948 1.00 81.69 92 GLU A N 1
ATOM 735 C CA . GLU A 1 92 ? -32.081 11.599 29.815 1.00 81.69 92 GLU A CA 1
ATOM 736 C C . GLU A 1 92 ? -31.290 11.303 28.535 1.00 81.69 92 GLU A C 1
ATOM 738 O O . GLU A 1 92 ? -30.332 10.526 28.570 1.00 81.69 92 GLU A O 1
ATOM 743 N N . ARG A 1 93 ? -31.602 12.002 27.433 1.00 81.62 93 ARG A N 1
ATOM 744 C CA . ARG A 1 93 ? -30.828 11.933 26.184 1.00 81.62 93 ARG A CA 1
ATOM 745 C C . ARG A 1 93 ? -29.390 12.417 26.387 1.00 81.62 93 ARG A C 1
ATOM 747 O O . ARG A 1 93 ? -28.456 11.755 25.941 1.00 81.62 93 ARG A O 1
ATOM 754 N N . LEU A 1 94 ? -29.185 13.516 27.115 1.00 84.81 94 LEU A N 1
ATOM 755 C CA . LEU A 1 94 ? -27.849 14.046 27.401 1.00 84.81 94 LEU A CA 1
ATOM 756 C C . LEU A 1 94 ? -27.010 13.086 28.257 1.00 84.81 94 LEU A C 1
ATOM 758 O O . LEU A 1 94 ? -25.819 12.906 27.999 1.00 84.81 94 LEU A O 1
ATOM 762 N N . LYS A 1 95 ? -27.611 12.450 29.272 1.00 86.19 95 LYS A N 1
ATOM 763 C CA . LYS A 1 95 ? -26.928 11.423 30.080 1.00 86.19 95 LYS A CA 1
ATOM 764 C C . LYS A 1 95 ? -26.488 10.236 29.226 1.00 86.19 95 LYS A C 1
ATOM 766 O O . LYS A 1 95 ? -25.370 9.755 29.385 1.00 86.19 95 LYS A O 1
ATOM 771 N N . MET A 1 96 ? -27.337 9.812 28.299 1.00 83.00 96 MET A N 1
ATOM 772 C CA . MET A 1 96 ? -27.055 8.704 27.395 1.00 83.00 96 MET A CA 1
ATOM 773 C C . MET A 1 96 ? -25.929 9.022 26.403 1.00 83.00 96 MET A C 1
ATOM 775 O O . MET A 1 96 ? -25.029 8.204 26.230 1.00 83.00 96 MET A O 1
ATOM 779 N N . VAL A 1 97 ? -25.931 10.216 25.800 1.00 87.25 97 VAL A N 1
ATOM 780 C CA . VAL A 1 97 ? -24.832 10.691 24.936 1.00 87.25 97 VAL A CA 1
ATOM 781 C C . VAL A 1 97 ? -23.504 10.639 25.696 1.00 87.25 97 VAL A C 1
ATOM 783 O O . VAL A 1 97 ? -22.541 10.045 25.216 1.00 87.25 97 VAL A O 1
ATOM 786 N N . LYS A 1 98 ? -23.478 11.159 26.932 1.00 89.19 98 LYS A N 1
ATOM 787 C CA . LYS A 1 98 ? -22.289 11.114 27.800 1.00 89.19 98 LYS A CA 1
ATOM 788 C C . LYS A 1 98 ? -21.840 9.685 28.115 1.00 89.19 98 LYS A C 1
ATOM 790 O O . LYS A 1 98 ? -20.641 9.428 28.211 1.00 89.19 98 LYS A O 1
ATOM 795 N N . GLU A 1 99 ? -22.776 8.756 28.289 1.00 89.94 99 GLU A N 1
ATOM 796 C CA . GLU A 1 99 ? -22.451 7.351 28.532 1.00 89.94 99 GLU A CA 1
ATOM 797 C C . GLU A 1 99 ? -21.850 6.676 27.291 1.00 89.94 99 GLU A C 1
ATOM 799 O O . GLU A 1 99 ? -20.847 5.967 27.411 1.00 89.94 99 GLU A O 1
ATOM 804 N N . ILE A 1 100 ? -22.402 6.938 26.101 1.00 89.88 100 ILE A N 1
ATOM 805 C CA . ILE A 1 100 ? -21.852 6.457 24.826 1.00 89.88 100 ILE A CA 1
ATOM 806 C C . ILE A 1 100 ? -20.444 7.023 24.614 1.00 89.88 100 ILE A C 1
ATOM 808 O O . ILE A 1 100 ? -19.522 6.252 24.353 1.00 89.88 100 ILE A O 1
ATOM 812 N N . ASP A 1 101 ? -20.244 8.328 24.815 1.00 91.31 101 ASP A N 1
ATOM 813 C CA . ASP A 1 101 ? -18.925 8.966 24.712 1.00 91.31 101 ASP A CA 1
ATOM 814 C C . ASP A 1 101 ? -17.914 8.347 25.682 1.00 91.31 101 ASP A C 1
ATOM 816 O O . ASP A 1 101 ? -16.764 8.085 25.320 1.00 91.31 101 ASP A O 1
ATOM 820 N N . SER A 1 102 ? -18.335 8.073 26.920 1.00 93.00 102 SER A N 1
ATOM 821 C CA . SER A 1 102 ? -17.483 7.405 27.903 1.00 93.00 102 SER A CA 1
ATOM 822 C C . SER A 1 102 ? -17.123 5.983 27.473 1.00 93.00 102 SER A C 1
ATOM 824 O O . SER A 1 102 ? -15.980 5.569 27.679 1.00 93.00 102 SER A O 1
ATOM 826 N N . CYS A 1 103 ? -18.060 5.240 26.877 1.00 91.44 103 CYS A N 1
ATOM 827 C CA . CYS A 1 103 ? -17.798 3.902 26.348 1.00 91.44 103 CYS A CA 1
ATOM 828 C C . CYS A 1 103 ? -16.842 3.951 25.152 1.00 91.44 103 CYS A C 1
ATOM 830 O O . CYS A 1 103 ? -15.939 3.125 25.080 1.00 91.44 103 CYS A O 1
ATOM 832 N N . ILE A 1 104 ? -16.985 4.921 24.244 1.00 91.50 104 ILE A N 1
ATOM 833 C CA . ILE A 1 104 ? -16.082 5.095 23.094 1.00 91.50 104 ILE A CA 1
ATOM 834 C C . ILE A 1 104 ? -14.664 5.426 23.570 1.00 91.50 104 ILE A C 1
ATOM 836 O O . ILE A 1 104 ? -13.705 4.788 23.137 1.00 91.50 104 ILE A O 1
ATOM 840 N N . LYS A 1 105 ? -14.513 6.367 24.512 1.00 91.31 105 LYS A N 1
ATOM 841 C CA . LYS A 1 105 ? -13.202 6.711 25.092 1.00 91.31 105 LYS A CA 1
ATOM 842 C C . LYS A 1 105 ? -12.564 5.522 25.813 1.00 91.31 105 LYS A C 1
ATOM 844 O O . LYS A 1 105 ? -11.371 5.273 25.651 1.00 91.31 105 LYS A O 1
ATOM 849 N N . GLY A 1 106 ? -13.356 4.772 26.581 1.00 91.38 106 GLY A N 1
ATOM 850 C CA . GLY A 1 106 ? -12.899 3.552 27.245 1.00 91.38 106 GLY A CA 1
ATOM 851 C C . GLY A 1 106 ? -12.508 2.453 26.254 1.00 91.38 106 GLY A C 1
ATOM 852 O O . GLY A 1 106 ? -11.480 1.806 26.432 1.00 91.38 106 GLY A O 1
ATOM 853 N N . LEU A 1 107 ? -13.278 2.291 25.175 1.00 90.81 107 LEU A N 1
ATOM 854 C CA . LEU A 1 107 ? -12.980 1.358 24.092 1.00 90.81 107 LEU A CA 1
ATOM 855 C C . LEU A 1 107 ? -11.664 1.712 23.398 1.00 90.81 107 LEU A C 1
ATOM 857 O O . LEU A 1 107 ? -10.860 0.818 23.164 1.00 90.81 107 LEU A O 1
ATOM 861 N N . ASN A 1 108 ? -11.419 2.993 23.111 1.00 91.06 108 ASN A N 1
ATOM 862 C CA . ASN A 1 108 ? -10.161 3.447 22.522 1.00 91.06 108 ASN A CA 1
ATOM 863 C C . ASN A 1 108 ? -8.953 2.987 23.358 1.00 91.06 108 ASN A C 1
ATOM 865 O O . ASN A 1 108 ? -8.046 2.329 22.850 1.00 91.06 108 ASN A O 1
ATOM 869 N N . LYS A 1 109 ? -8.999 3.226 24.674 1.00 91.12 109 LYS A N 1
ATOM 870 C CA . LYS A 1 109 ? -7.948 2.792 25.602 1.00 91.12 109 LYS A CA 1
ATOM 871 C C . LYS A 1 109 ? -7.782 1.268 25.648 1.00 91.12 109 LYS A C 1
ATOM 873 O O . LYS A 1 109 ? -6.662 0.779 25.551 1.00 91.12 109 LYS A O 1
ATOM 878 N N . GLU A 1 110 ? -8.881 0.519 25.737 1.00 90.50 110 GLU A N 1
ATOM 879 C CA . GLU A 1 110 ? -8.844 -0.952 25.752 1.00 90.50 110 GLU A CA 1
ATOM 880 C C . GLU A 1 110 ? -8.280 -1.545 24.453 1.00 90.50 110 GLU A C 1
ATOM 882 O O . GLU A 1 110 ? -7.592 -2.565 24.490 1.00 90.50 110 GLU A O 1
ATOM 887 N N . LEU A 1 111 ? -8.554 -0.924 23.301 1.00 88.62 111 LEU A N 1
ATOM 888 C CA . LEU A 1 111 ? -8.007 -1.359 22.016 1.00 88.62 111 LEU A CA 1
ATOM 889 C C . LEU A 1 111 ? -6.501 -1.090 21.926 1.00 88.62 111 LEU A C 1
ATOM 891 O O . LEU A 1 111 ? -5.771 -1.978 21.485 1.00 88.62 111 LEU A O 1
ATOM 895 N N . MET A 1 112 ? -6.035 0.081 22.377 1.00 88.12 112 MET A N 1
ATOM 896 C CA . MET A 1 112 ? -4.603 0.402 22.450 1.00 88.12 112 MET A CA 1
ATOM 897 C C . MET A 1 112 ? -3.852 -0.605 23.330 1.00 88.12 112 MET A C 1
ATOM 899 O O . MET A 1 112 ? -2.903 -1.243 22.872 1.00 88.12 112 MET A O 1
ATOM 903 N N . GLU A 1 113 ? -4.329 -0.816 24.560 1.00 87.31 113 GLU A N 1
ATOM 904 C CA . GLU A 1 113 ? -3.745 -1.780 25.503 1.00 87.31 113 GLU A CA 1
ATOM 905 C C . GLU A 1 113 ? -3.797 -3.212 24.951 1.00 87.31 113 GLU A C 1
ATOM 907 O O . GLU A 1 113 ? -2.837 -3.974 25.077 1.00 87.31 113 GLU A O 1
ATOM 912 N N . GLY A 1 114 ? -4.902 -3.581 24.297 1.00 83.19 114 GLY A N 1
ATOM 913 C CA . GLY A 1 114 ? -5.081 -4.896 23.692 1.00 83.19 114 GLY A CA 1
ATOM 914 C C . GLY A 1 114 ? -4.101 -5.174 22.550 1.00 83.19 114 GLY A C 1
ATOM 915 O O . GLY A 1 114 ? -3.597 -6.293 22.443 1.00 83.19 114 GLY A O 1
ATOM 916 N N . ILE A 1 115 ? -3.799 -4.174 21.715 1.00 80.62 115 ILE A N 1
ATOM 917 C CA . ILE A 1 115 ? -2.780 -4.287 20.660 1.00 80.62 115 ILE A CA 1
ATOM 918 C C . ILE A 1 115 ? -1.393 -4.427 21.283 1.00 80.62 115 ILE A C 1
ATOM 920 O O . ILE A 1 115 ? -0.662 -5.350 20.928 1.00 80.62 115 ILE A O 1
ATOM 924 N N . GLU A 1 116 ? -1.051 -3.580 22.253 1.00 80.38 116 GLU A N 1
ATOM 925 C CA . GLU A 1 116 ? 0.252 -3.624 22.917 1.00 80.38 116 GLU A CA 1
ATOM 926 C C . GLU A 1 116 ? 0.499 -4.976 23.610 1.00 80.38 116 GLU A C 1
ATOM 928 O O . GLU A 1 116 ? 1.563 -5.581 23.464 1.00 80.38 116 GLU A O 1
ATOM 933 N N . GLN A 1 117 ? -0.506 -5.507 24.313 1.00 78.69 117 GLN A N 1
ATOM 934 C CA . GLN A 1 117 ? -0.436 -6.828 24.941 1.00 78.69 117 GLN A CA 1
ATOM 935 C C . GLN A 1 117 ? -0.329 -7.960 23.915 1.00 78.69 117 GLN A C 1
ATOM 937 O O . GLN A 1 117 ? 0.441 -8.901 24.125 1.00 78.69 117 GLN A O 1
ATOM 942 N N . LYS A 1 118 ? -1.068 -7.891 22.798 1.00 75.06 118 LYS A N 1
ATOM 943 C CA . LYS A 1 118 ? -0.947 -8.879 21.714 1.00 75.06 118 LYS A CA 1
ATOM 944 C C . LYS A 1 118 ? 0.459 -8.888 21.114 1.00 75.06 118 LYS A C 1
ATOM 946 O O . LYS A 1 118 ? 0.995 -9.966 20.889 1.00 75.06 118 LYS A O 1
ATOM 951 N N . ILE A 1 119 ? 1.073 -7.719 20.921 1.00 71.81 119 ILE A N 1
ATOM 952 C CA . ILE A 1 119 ? 2.449 -7.617 20.413 1.00 71.81 119 ILE A CA 1
ATOM 953 C C . ILE A 1 119 ? 3.436 -8.258 21.401 1.00 71.81 119 ILE A C 1
ATOM 955 O O . ILE A 1 119 ? 4.242 -9.096 21.007 1.00 71.81 119 ILE A O 1
ATOM 959 N N . LYS A 1 120 ? 3.334 -7.935 22.697 1.00 69.38 120 LYS A N 1
ATOM 960 C CA . LYS A 1 120 ? 4.233 -8.466 23.744 1.00 69.38 120 LYS A CA 1
ATOM 961 C C . LYS A 1 120 ? 4.056 -9.966 24.023 1.00 69.38 120 LYS A C 1
ATOM 963 O O . LYS A 1 120 ? 4.969 -10.615 24.522 1.00 69.38 120 LYS A O 1
ATOM 968 N N . SER A 1 121 ? 2.878 -10.530 23.760 1.00 65.50 121 SER A N 1
ATOM 969 C CA . SER A 1 121 ? 2.580 -11.943 24.049 1.00 65.50 121 SER A CA 1
ATOM 970 C C . SER A 1 121 ? 2.995 -12.913 22.937 1.00 65.50 121 SER A C 1
ATOM 972 O O . SER A 1 121 ? 2.950 -14.122 23.156 1.00 65.50 121 SER A O 1
ATOM 974 N N . ALA A 1 122 ? 3.478 -12.424 21.791 1.00 61.00 122 ALA A N 1
ATOM 975 C CA . ALA A 1 122 ? 3.881 -13.230 20.633 1.00 61.00 122 ALA A CA 1
ATOM 976 C C . ALA A 1 122 ? 5.219 -14.000 20.806 1.00 61.00 122 ALA A C 1
ATOM 978 O O . ALA A 1 122 ? 5.900 -14.283 19.827 1.00 61.00 122 ALA A O 1
ATOM 979 N N . LYS A 1 123 ? 5.601 -14.370 22.040 1.00 50.44 123 LYS A N 1
ATOM 980 C CA . LYS A 1 123 ? 6.944 -14.842 22.461 1.00 50.44 123 LYS A CA 1
ATOM 981 C C . LYS A 1 123 ? 7.511 -16.086 21.743 1.00 50.44 123 LYS A C 1
ATOM 983 O O . LYS A 1 123 ? 8.659 -16.435 22.005 1.00 50.44 123 LYS A O 1
ATOM 988 N N . LYS A 1 124 ? 6.758 -16.753 20.858 1.00 41.47 124 LYS A N 1
ATOM 989 C CA . LYS A 1 124 ? 7.231 -17.791 19.920 1.00 41.47 124 LYS A CA 1
ATOM 990 C C . LYS A 1 124 ? 6.365 -17.771 18.654 1.00 41.47 124 LYS A C 1
ATOM 992 O O . LYS A 1 124 ? 5.160 -17.986 18.751 1.00 41.47 124 LYS A O 1
ATOM 997 N N . GLY A 1 125 ? 6.965 -17.548 17.487 1.00 41.75 125 GLY A N 1
ATOM 998 C CA . GLY A 1 125 ? 6.253 -17.483 16.209 1.00 41.75 125 GLY A CA 1
ATOM 999 C C . GLY A 1 125 ? 7.055 -16.752 15.135 1.00 41.75 125 GLY A C 1
ATOM 1000 O O . GLY A 1 125 ? 8.108 -16.197 15.433 1.00 41.75 125 GLY A O 1
ATOM 1001 N N . ILE A 1 126 ? 6.547 -16.808 13.900 1.00 41.28 126 ILE A N 1
ATOM 1002 C CA . ILE A 1 126 ? 7.151 -16.284 12.665 1.00 41.28 126 ILE A CA 1
ATOM 1003 C C . ILE A 1 126 ? 7.811 -14.911 12.884 1.00 41.28 126 ILE A C 1
ATOM 1005 O O . ILE A 1 126 ? 7.269 -14.073 13.604 1.00 41.28 126 ILE A O 1
ATOM 1009 N N . SER A 1 127 ? 8.967 -14.715 12.244 1.00 38.19 127 SER A N 1
ATOM 1010 C CA . SER A 1 127 ? 9.785 -13.499 12.241 1.00 38.19 127 SER A CA 1
ATOM 1011 C C . SER A 1 127 ? 8.969 -12.193 12.390 1.00 38.19 127 SER A C 1
ATOM 1013 O O . SER A 1 127 ? 7.917 -12.059 11.774 1.00 38.19 127 SER A O 1
ATOM 1015 N N . PRO A 1 128 ? 9.448 -11.162 13.114 1.00 43.75 128 PRO A N 1
ATOM 1016 C CA . PRO A 1 128 ? 8.886 -9.812 13.160 1.00 43.75 128 PRO A CA 1
ATOM 1017 C C . PRO A 1 128 ? 8.699 -9.189 11.775 1.00 43.75 128 PRO A C 1
ATOM 1019 O O . PRO A 1 128 ? 7.953 -8.226 11.640 1.00 43.75 128 PRO A O 1
ATOM 1022 N N . LEU A 1 129 ? 9.339 -9.768 10.752 1.00 40.47 129 LEU A N 1
ATOM 1023 C CA . LEU A 1 129 ? 9.120 -9.515 9.331 1.00 40.47 129 LEU A CA 1
ATOM 1024 C C . LEU A 1 129 ? 7.706 -9.924 8.830 1.00 40.47 129 LEU A C 1
ATOM 1026 O O . LEU A 1 129 ? 7.338 -9.610 7.699 1.00 40.47 129 LEU A O 1
ATOM 1030 N N . HIS A 1 130 ? 6.927 -10.617 9.667 1.00 45.31 130 HIS A N 1
ATOM 1031 C CA . HIS A 1 130 ? 5.579 -11.158 9.449 1.00 45.31 130 HIS A CA 1
ATOM 1032 C C . HIS A 1 130 ? 4.564 -10.682 10.506 1.00 45.31 130 HIS A C 1
ATOM 1034 O O . HIS A 1 130 ? 3.418 -11.132 10.507 1.00 45.31 130 HIS A O 1
ATOM 1040 N N . VAL A 1 131 ? 4.966 -9.774 11.406 1.00 43.47 131 VAL A N 1
ATOM 1041 C CA . VAL A 1 131 ? 4.116 -9.202 12.462 1.00 43.47 131 VAL A CA 1
ATOM 1042 C C . VAL A 1 131 ? 3.810 -7.759 12.080 1.00 43.47 131 VAL A C 1
ATOM 1044 O O . VAL A 1 131 ? 4.606 -6.848 12.285 1.00 43.47 131 VAL A O 1
ATOM 1047 N N . PRO A 1 132 ? 2.642 -7.547 11.492 1.00 37.25 132 PRO A N 1
ATOM 1048 C CA . PRO A 1 132 ? 1.411 -7.622 12.249 1.00 37.25 132 PRO A CA 1
ATOM 1049 C C . PRO A 1 132 ? 0.514 -8.661 11.583 1.00 37.25 132 PRO A C 1
ATOM 1051 O O . PRO A 1 132 ? 0.505 -8.808 10.377 1.00 37.25 132 PRO A O 1
ATOM 1054 N N . GLY A 1 133 ? -0.217 -9.458 12.333 1.00 33.81 133 GLY A N 1
ATOM 1055 C CA . GLY A 1 133 ? -0.906 -10.591 11.721 1.00 33.81 133 GLY A CA 1
ATOM 1056 C C . GLY A 1 133 ? -1.352 -11.555 12.779 1.00 33.81 133 GLY A C 1
ATOM 1057 O O . GLY A 1 133 ? -0.907 -12.690 12.816 1.00 33.81 133 GLY A O 1
ATOM 1058 N N . SER A 1 134 ? -2.176 -11.074 13.701 1.00 39.34 134 SER A N 1
ATOM 1059 C CA . SER A 1 134 ? -2.817 -11.901 14.716 1.00 39.34 134 SER A CA 1
ATOM 1060 C C . SER A 1 134 ? -3.733 -12.930 14.032 1.00 39.34 134 SER A C 1
ATOM 1062 O O . SER A 1 134 ? -4.934 -12.694 13.951 1.00 39.34 134 SER A O 1
ATOM 1064 N N . VAL A 1 135 ? -3.198 -14.068 13.581 1.00 34.88 135 VAL A N 1
ATOM 1065 C CA . VAL A 1 135 ? -3.958 -15.300 13.326 1.00 34.88 135 VAL A CA 1
ATOM 1066 C C . VAL A 1 135 ? -3.169 -16.495 13.866 1.00 34.88 135 VAL A C 1
ATOM 1068 O O . VAL A 1 135 ? -1.945 -16.510 13.896 1.00 34.88 135 VAL A O 1
ATOM 1071 N N . THR A 1 136 ? -3.939 -17.423 14.413 1.00 33.16 136 THR A N 1
ATOM 1072 C CA . THR A 1 136 ? -3.645 -18.548 15.300 1.00 33.16 136 THR A CA 1
ATOM 1073 C C . THR A 1 136 ? -2.377 -19.356 15.026 1.00 33.16 136 THR A C 1
ATOM 1075 O O . THR A 1 136 ? -2.002 -19.621 13.889 1.00 33.16 136 THR A O 1
ATOM 1078 N N . HIS A 1 137 ? -1.814 -19.842 16.137 1.00 36.81 137 HIS A N 1
ATOM 1079 C CA . HIS A 1 137 ? -0.686 -20.766 16.311 1.00 36.81 137 HIS A CA 1
ATOM 1080 C C . HIS A 1 137 ? -0.672 -22.015 15.396 1.00 36.81 137 HIS A C 1
ATOM 1082 O O . HIS A 1 137 ? 0.335 -22.722 15.363 1.00 36.81 137 HIS A O 1
ATOM 1088 N N . ASP A 1 138 ? -1.760 -22.284 14.671 1.00 36.00 138 ASP A N 1
ATOM 1089 C CA . ASP A 1 138 ? -2.050 -23.569 14.038 1.00 36.00 138 ASP A CA 1
ATOM 1090 C C . ASP A 1 138 ? -1.766 -23.605 12.524 1.00 36.00 138 ASP A C 1
ATOM 1092 O O . ASP A 1 138 ? -1.626 -24.693 11.970 1.00 36.00 138 ASP A O 1
ATOM 1096 N N . GLU A 1 139 ? -1.639 -22.458 11.839 1.00 33.22 139 GLU A N 1
ATOM 1097 C CA . GLU A 1 139 ? -1.551 -22.428 10.361 1.00 33.22 139 GLU A CA 1
ATOM 1098 C C . GLU A 1 139 ? -0.147 -22.174 9.796 1.00 33.22 139 GLU A C 1
ATOM 1100 O O . GLU A 1 139 ? 0.115 -22.483 8.635 1.00 33.22 139 GLU A O 1
ATOM 1105 N N . ALA A 1 140 ? 0.786 -21.666 10.599 1.00 36.31 140 ALA A N 1
ATOM 1106 C CA . ALA A 1 140 ? 2.146 -21.381 10.153 1.00 36.31 140 ALA A CA 1
ATOM 1107 C C . ALA A 1 140 ? 3.160 -22.025 11.096 1.00 36.31 140 ALA A C 1
ATOM 1109 O O . ALA A 1 140 ? 3.804 -21.371 11.918 1.00 36.31 140 ALA A O 1
ATOM 1110 N N . ARG A 1 141 ? 3.303 -23.348 10.979 1.00 29.83 141 ARG A N 1
ATOM 1111 C CA . ARG A 1 141 ? 4.477 -24.028 11.523 1.00 29.83 141 ARG A CA 1
ATOM 1112 C C . ARG A 1 141 ? 5.717 -23.467 10.831 1.00 29.83 141 ARG A C 1
ATOM 1114 O O . ARG A 1 141 ? 5.880 -23.645 9.628 1.00 29.83 141 ARG A O 1
ATOM 1121 N N . ASN A 1 142 ? 6.554 -22.801 11.628 1.00 35.56 142 ASN A N 1
ATOM 1122 C CA . ASN A 1 142 ? 8.011 -22.733 11.528 1.00 35.56 142 ASN A CA 1
ATOM 1123 C C . ASN A 1 142 ? 8.573 -23.629 10.427 1.00 35.56 142 ASN A C 1
ATOM 1125 O O . ASN A 1 142 ? 8.813 -24.811 10.676 1.00 35.56 142 ASN A O 1
ATOM 1129 N N . LEU A 1 143 ? 8.795 -23.081 9.236 1.00 33.78 143 LEU A N 1
ATOM 1130 C CA . LEU A 1 143 ? 9.500 -23.843 8.220 1.00 33.78 143 LEU A CA 1
ATOM 1131 C C . LEU A 1 143 ? 10.987 -23.518 8.143 1.00 33.78 143 LEU A C 1
ATOM 1133 O O . LEU A 1 143 ? 11.696 -24.415 7.717 1.00 33.78 143 LEU A O 1
ATOM 1137 N N . TYR A 1 144 ? 11.508 -22.372 8.626 1.00 37.81 144 TYR A N 1
ATOM 1138 C CA . TYR A 1 144 ? 12.955 -22.126 8.446 1.00 37.81 144 TYR A CA 1
ATOM 1139 C C . TYR A 1 144 ? 13.773 -21.392 9.522 1.00 37.81 144 TYR A C 1
ATOM 1141 O O . TYR A 1 144 ? 14.991 -21.472 9.418 1.00 37.81 144 TYR A O 1
ATOM 1149 N N . LEU A 1 145 ? 13.228 -20.738 10.558 1.00 42.69 145 LEU A N 1
ATOM 1150 C CA . LEU A 1 145 ? 14.080 -20.026 11.532 1.00 42.69 145 LEU A CA 1
ATOM 1151 C C . LEU A 1 145 ? 13.493 -20.078 12.955 1.00 42.69 145 LEU A C 1
ATOM 1153 O O . LEU A 1 145 ? 12.439 -19.507 13.220 1.00 42.69 145 LEU A O 1
ATOM 1157 N N . GLU A 1 146 ? 14.166 -20.774 13.877 1.00 43.91 146 GLU A N 1
ATOM 1158 C CA . GLU A 1 146 ? 13.852 -20.844 15.319 1.00 43.91 146 GLU A CA 1
ATOM 1159 C C . GLU A 1 146 ? 14.211 -19.534 16.057 1.00 43.91 146 GLU A C 1
ATOM 1161 O O . GLU A 1 146 ? 14.840 -19.537 17.114 1.00 43.91 146 GLU A O 1
ATOM 1166 N N . GLU A 1 147 ? 13.860 -18.381 15.490 1.00 50.28 147 GLU A N 1
ATOM 1167 C CA . GLU A 1 147 ? 14.229 -17.078 16.044 1.00 50.28 147 GLU A CA 1
ATOM 1168 C C . GLU A 1 147 ? 13.324 -16.702 17.229 1.00 50.28 147 GLU A C 1
ATOM 1170 O O . GLU A 1 147 ? 12.095 -16.690 17.135 1.00 50.28 147 GLU A O 1
ATOM 1175 N N . SER A 1 148 ? 13.934 -16.376 18.371 1.00 54.50 148 SER A N 1
ATOM 1176 C CA . SER A 1 148 ? 13.238 -15.834 19.541 1.00 54.50 148 SER A CA 1
ATOM 1177 C C . SER A 1 148 ? 13.457 -14.328 19.638 1.00 54.50 148 SER A C 1
ATOM 1179 O O . SER A 1 148 ? 14.601 -13.873 19.650 1.00 54.50 148 SER A O 1
ATOM 1181 N N . TYR A 1 149 ? 12.378 -13.563 19.790 1.00 62.88 149 TYR A N 1
ATOM 1182 C CA . TYR A 1 149 ? 12.437 -12.109 19.921 1.00 62.88 149 TYR A CA 1
ATOM 1183 C C . TYR A 1 149 ? 12.001 -11.669 21.311 1.00 62.88 149 TYR A C 1
ATOM 1185 O O . TYR A 1 149 ? 11.077 -12.233 21.899 1.00 62.88 149 TYR A O 1
ATOM 1193 N N . ASN A 1 150 ? 12.671 -10.646 21.838 1.00 69.62 150 ASN A N 1
ATOM 1194 C CA . ASN A 1 150 ? 12.247 -10.003 23.072 1.00 69.62 150 ASN A CA 1
ATOM 1195 C C . ASN A 1 150 ? 11.093 -9.017 22.808 1.00 69.62 150 ASN A C 1
ATOM 1197 O O . ASN A 1 150 ? 10.863 -8.573 21.680 1.00 69.62 150 ASN A O 1
ATOM 1201 N N . ASP A 1 151 ? 10.386 -8.652 23.876 1.00 70.88 151 ASP A N 1
ATOM 1202 C CA . ASP A 1 151 ? 9.202 -7.786 23.812 1.00 70.88 151 ASP A CA 1
ATOM 1203 C C . ASP A 1 151 ? 9.514 -6.427 23.156 1.00 70.88 151 ASP A C 1
ATOM 1205 O O . ASP A 1 151 ? 8.681 -5.870 22.444 1.00 70.88 151 ASP A O 1
ATOM 1209 N N . GLN A 1 152 ? 10.733 -5.911 23.341 1.00 74.56 152 GLN A N 1
ATOM 1210 C CA . GLN A 1 152 ? 11.174 -4.638 22.770 1.00 74.56 152 GLN A CA 1
ATOM 1211 C C . GLN A 1 152 ? 11.350 -4.705 21.247 1.00 74.56 152 GLN A C 1
ATOM 1213 O O . GLN A 1 152 ? 10.916 -3.792 20.548 1.00 74.56 152 GLN A O 1
ATOM 1218 N N . ALA A 1 153 ? 11.946 -5.776 20.722 1.00 68.75 153 ALA A N 1
ATOM 1219 C CA . ALA A 1 153 ? 12.129 -5.973 19.287 1.00 68.75 153 ALA A CA 1
ATOM 1220 C C . ALA A 1 153 ? 10.780 -6.141 18.570 1.00 68.75 153 ALA A C 1
ATOM 1222 O O . ALA A 1 153 ? 10.565 -5.561 17.507 1.00 68.75 153 ALA A O 1
ATOM 1223 N N . LEU A 1 154 ? 9.844 -6.873 19.183 1.00 70.19 154 LEU A N 1
ATOM 1224 C CA . LEU A 1 154 ? 8.485 -7.040 18.658 1.00 70.19 154 LEU A CA 1
ATOM 1225 C C . LEU A 1 154 ? 7.723 -5.710 18.615 1.00 70.19 154 LEU A C 1
ATOM 1227 O O . LEU A 1 154 ? 7.088 -5.398 17.607 1.00 70.19 154 LEU A O 1
ATOM 1231 N N . LEU A 1 155 ? 7.827 -4.902 19.674 1.00 73.19 155 LEU A N 1
ATOM 1232 C CA . LEU A 1 155 ? 7.243 -3.560 19.703 1.00 73.19 155 LEU A CA 1
ATOM 1233 C C . LEU A 1 155 ? 7.850 -2.657 18.633 1.00 73.19 155 LEU A C 1
ATOM 1235 O O . LEU A 1 155 ? 7.106 -2.010 17.905 1.00 73.19 155 LEU A O 1
ATOM 1239 N N . GLN A 1 156 ? 9.176 -2.639 18.487 1.00 78.50 156 GLN A N 1
ATOM 1240 C CA . GLN A 1 156 ? 9.841 -1.830 17.465 1.00 78.50 156 GLN A CA 1
ATOM 1241 C C . GLN A 1 156 ? 9.378 -2.196 16.052 1.00 78.50 156 GLN A C 1
ATOM 1243 O O . GLN A 1 156 ? 9.051 -1.300 15.277 1.00 78.50 156 GLN A O 1
ATOM 1248 N N . SER A 1 157 ? 9.292 -3.484 15.721 1.00 75.75 157 SER A N 1
ATOM 1249 C CA . SER A 1 157 ? 8.797 -3.927 14.412 1.00 75.75 157 SER A CA 1
ATOM 1250 C C . SER A 1 157 ? 7.337 -3.540 14.188 1.00 75.75 157 SER A C 1
ATOM 1252 O O . SER A 1 157 ? 7.010 -2.980 13.144 1.00 75.75 157 SER A O 1
ATOM 1254 N N . ALA A 1 158 ? 6.475 -3.738 15.189 1.00 78.19 158 ALA A N 1
ATOM 1255 C CA . ALA A 1 158 ? 5.083 -3.310 15.106 1.00 78.19 158 ALA A CA 1
ATOM 1256 C C . ALA A 1 158 ? 4.970 -1.790 14.903 1.00 78.19 158 ALA A C 1
ATOM 1258 O O . ALA A 1 158 ? 4.218 -1.344 14.041 1.00 78.19 158 ALA A O 1
ATOM 1259 N N . HIS A 1 159 ? 5.755 -0.990 15.628 1.00 83.50 159 HIS A N 1
ATOM 1260 C CA . HIS A 1 159 ? 5.788 0.463 15.455 1.00 83.50 159 HIS A CA 1
ATOM 1261 C C . HIS A 1 159 ? 6.207 0.868 14.043 1.00 83.50 159 HIS A C 1
ATOM 1263 O O . HIS A 1 159 ? 5.579 1.744 13.460 1.00 83.50 159 HIS A O 1
ATOM 1269 N N . ARG A 1 160 ? 7.210 0.206 13.453 1.00 86.56 160 ARG A N 1
ATOM 1270 C CA . ARG A 1 160 ? 7.615 0.486 12.066 1.00 86.56 160 ARG A CA 1
ATOM 1271 C C . ARG A 1 160 ? 6.464 0.290 11.087 1.00 86.56 160 ARG A C 1
ATOM 1273 O O . ARG A 1 160 ? 6.293 1.116 10.197 1.00 86.56 160 ARG A O 1
ATOM 1280 N N . VAL A 1 161 ? 5.661 -0.759 11.263 1.00 86.62 161 VAL A N 1
ATOM 1281 C CA . VAL A 1 161 ? 4.492 -0.990 10.405 1.00 86.62 161 VAL A CA 1
ATOM 1282 C C . VAL A 1 161 ? 3.415 0.060 10.657 1.00 86.62 161 VAL A C 1
ATOM 1284 O O . VAL A 1 161 ? 2.912 0.638 9.705 1.00 86.62 161 VAL A O 1
ATOM 1287 N N . LEU A 1 162 ? 3.078 0.346 11.917 1.00 86.19 162 LEU A N 1
ATOM 1288 C CA . LEU A 1 162 ? 2.030 1.318 12.262 1.00 86.19 162 LEU A CA 1
ATOM 1289 C C . LEU A 1 162 ? 2.366 2.750 11.818 1.00 86.19 162 LEU A C 1
ATOM 1291 O O . LEU A 1 162 ? 1.460 3.526 11.526 1.00 86.19 162 LEU A O 1
ATOM 1295 N N . SER A 1 163 ? 3.653 3.089 11.754 1.00 89.25 163 SER A N 1
ATOM 1296 C CA . SER A 1 163 ? 4.147 4.404 11.334 1.00 89.25 163 SER A CA 1
ATOM 1297 C C . SER A 1 163 ? 4.563 4.436 9.855 1.00 89.25 163 SER A C 1
ATOM 1299 O O . SER A 1 163 ? 5.252 5.365 9.432 1.00 89.25 163 SER A O 1
ATOM 1301 N N . SER A 1 164 ? 4.194 3.419 9.069 1.00 92.19 164 SER A N 1
ATOM 1302 C CA . SER A 1 164 ? 4.510 3.322 7.641 1.00 92.19 164 SER A CA 1
ATOM 1303 C C . SER A 1 164 ? 3.492 4.054 6.759 1.00 92.19 164 SER A C 1
ATOM 1305 O O . SER A 1 164 ? 2.370 4.355 7.164 1.00 92.19 164 SER A O 1
ATOM 1307 N N . ILE A 1 165 ? 3.883 4.335 5.518 1.00 94.81 165 ILE A N 1
ATOM 1308 C CA . ILE A 1 165 ? 2.997 4.882 4.489 1.00 94.81 165 ILE A CA 1
ATOM 1309 C C . ILE A 1 165 ? 2.609 3.751 3.544 1.00 94.81 165 ILE A C 1
ATOM 1311 O O . ILE A 1 165 ? 3.478 3.105 2.959 1.00 94.81 165 ILE A O 1
ATOM 1315 N N . CYS A 1 166 ? 1.309 3.518 3.378 1.00 94.50 166 CYS A N 1
ATOM 1316 C CA . CYS A 1 166 ? 0.816 2.504 2.454 1.00 94.50 166 CYS A CA 1
ATOM 1317 C C . CYS A 1 166 ? 0.721 3.027 1.018 1.00 94.50 166 CYS A C 1
ATOM 1319 O O . CYS A 1 166 ? 0.303 4.166 0.783 1.00 94.50 166 CYS A O 1
ATOM 1321 N N . ILE A 1 167 ? 1.078 2.164 0.068 1.00 94.81 167 ILE A N 1
ATOM 1322 C CA . ILE A 1 167 ? 0.860 2.355 -1.366 1.00 94.81 167 ILE A CA 1
ATOM 1323 C C . ILE A 1 167 ? 0.068 1.143 -1.857 1.00 94.81 167 ILE A C 1
ATOM 1325 O O . ILE A 1 167 ? 0.616 0.063 -2.054 1.00 94.81 167 ILE A O 1
ATOM 1329 N N . GLY A 1 168 ? -1.236 1.328 -2.012 1.00 91.81 168 GLY A N 1
ATOM 1330 C CA . GLY A 1 168 ? -2.205 0.254 -2.173 1.00 91.81 168 GLY A CA 1
ATOM 1331 C C . GLY A 1 168 ? -2.474 -0.473 -0.859 1.00 91.81 168 GLY A C 1
ATOM 1332 O O . GLY A 1 168 ? -2.110 -0.005 0.22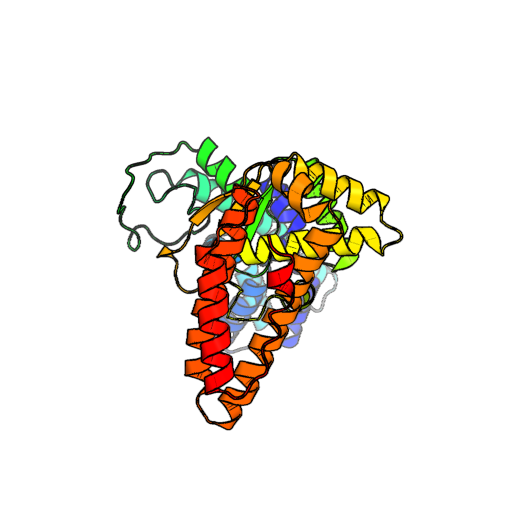4 1.00 91.81 168 GLY A O 1
ATOM 1333 N N . ASP A 1 169 ? -3.122 -1.628 -0.970 1.00 90.00 169 ASP A N 1
ATOM 1334 C CA . ASP A 1 169 ? -3.537 -2.400 0.199 1.00 90.00 169 ASP A CA 1
ATOM 1335 C C . ASP A 1 169 ? -2.431 -3.315 0.724 1.00 90.00 169 ASP A C 1
ATOM 1337 O O . ASP A 1 169 ? -2.398 -3.628 1.913 1.00 90.00 169 ASP A O 1
ATOM 1341 N N . ASP A 1 170 ? -1.508 -3.742 -0.138 1.00 90.75 170 ASP A N 1
ATOM 1342 C CA . ASP A 1 170 ? -0.553 -4.814 0.158 1.00 90.75 170 ASP A CA 1
ATOM 1343 C C . ASP A 1 170 ? 0.830 -4.324 0.589 1.00 90.75 170 ASP A C 1
ATOM 1345 O O . ASP A 1 170 ? 1.604 -5.107 1.143 1.00 90.75 170 ASP A O 1
ATOM 1349 N N . ILE A 1 171 ? 1.159 -3.053 0.352 1.00 93.00 171 ILE A N 1
ATOM 1350 C CA . ILE A 1 171 ? 2.519 -2.529 0.502 1.00 93.00 171 ILE A CA 1
ATOM 1351 C C . ILE A 1 171 ? 2.526 -1.354 1.474 1.00 93.00 171 ILE A C 1
ATOM 1353 O O . ILE A 1 171 ? 1.842 -0.353 1.276 1.00 93.00 171 ILE A O 1
ATOM 1357 N N . ALA A 1 172 ? 3.368 -1.460 2.497 1.00 93.75 172 ALA A N 1
ATOM 1358 C CA . ALA A 1 172 ? 3.640 -0.426 3.488 1.00 93.75 172 ALA A CA 1
ATOM 1359 C C . ALA A 1 172 ? 5.131 -0.093 3.495 1.00 93.75 172 ALA A C 1
ATOM 1361 O O . ALA A 1 172 ? 5.962 -0.994 3.556 1.00 93.75 172 ALA A O 1
ATOM 1362 N N . ILE A 1 173 ? 5.487 1.189 3.459 1.00 95.06 173 ILE A N 1
ATOM 1363 C CA . ILE A 1 173 ? 6.881 1.638 3.426 1.00 95.06 173 ILE A CA 1
ATOM 1364 C C . ILE A 1 173 ? 7.179 2.450 4.677 1.00 95.06 173 ILE A C 1
ATOM 1366 O O . ILE A 1 173 ? 6.598 3.510 4.911 1.00 95.06 173 ILE A O 1
ATOM 1370 N N . TYR A 1 174 ? 8.096 1.942 5.490 1.00 94.44 174 TYR A N 1
ATOM 1371 C CA . TYR A 1 174 ? 8.647 2.653 6.632 1.00 94.44 174 TYR A CA 1
ATOM 1372 C C . TYR A 1 174 ? 9.993 3.265 6.258 1.00 94.44 174 TYR A C 1
ATOM 1374 O O . TYR A 1 174 ? 10.851 2.583 5.706 1.00 94.44 174 TYR A O 1
ATOM 1382 N N . PHE A 1 175 ? 10.195 4.532 6.605 1.00 95.00 175 PHE A N 1
ATOM 1383 C CA . PHE A 1 175 ? 11.476 5.222 6.476 1.00 95.00 175 PHE A CA 1
ATOM 1384 C C . PHE A 1 175 ? 12.054 5.483 7.859 1.00 95.00 175 PHE A C 1
ATOM 1386 O O . PHE A 1 175 ? 11.316 5.912 8.740 1.00 95.00 175 PHE A O 1
ATOM 1393 N N . ALA A 1 176 ? 13.353 5.274 8.063 1.00 92.00 176 ALA A N 1
ATOM 1394 C CA . ALA A 1 176 ? 13.972 5.445 9.379 1.00 92.00 176 ALA A CA 1
ATOM 1395 C C . ALA A 1 176 ? 13.910 6.897 9.902 1.00 92.00 176 ALA A C 1
ATOM 1397 O O . ALA A 1 176 ? 13.795 7.106 11.106 1.00 92.00 176 ALA A O 1
ATOM 1398 N N . SER A 1 177 ? 13.932 7.894 9.011 1.00 94.06 177 SER A N 1
ATOM 1399 C CA . SER A 1 177 ? 13.857 9.317 9.367 1.00 94.06 177 SER A CA 1
ATOM 1400 C C . SER A 1 177 ? 12.431 9.753 9.712 1.00 94.06 177 SER A C 1
ATOM 1402 O O . SER A 1 177 ? 11.544 9.729 8.858 1.00 94.06 177 SER A O 1
ATOM 1404 N N . ASP A 1 178 ? 12.222 10.196 10.952 1.00 91.69 178 ASP A N 1
ATOM 1405 C CA . ASP A 1 178 ? 10.952 10.767 11.424 1.00 91.69 178 ASP A CA 1
ATOM 1406 C C . ASP A 1 178 ? 10.571 12.017 10.619 1.00 91.69 178 ASP A C 1
ATOM 1408 O O . ASP A 1 178 ? 9.432 12.144 10.176 1.00 91.69 178 ASP A O 1
ATOM 1412 N N . GLU A 1 179 ? 11.550 12.885 10.338 1.00 94.38 179 GLU A N 1
ATOM 1413 C CA . GLU A 1 179 ? 11.365 14.102 9.540 1.00 94.38 179 GLU A CA 1
ATOM 1414 C C . GLU A 1 179 ? 10.835 13.784 8.137 1.00 94.38 179 GLU A C 1
ATOM 1416 O O . GLU A 1 179 ? 9.936 14.465 7.641 1.00 94.38 179 GLU A O 1
ATOM 1421 N N . LEU A 1 180 ? 11.358 12.726 7.508 1.00 94.81 180 LEU A N 1
ATOM 1422 C CA . LEU A 1 180 ? 10.877 12.282 6.204 1.00 94.81 180 LEU A CA 1
ATOM 1423 C C . LEU A 1 180 ? 9.437 11.775 6.285 1.00 94.81 180 LEU A C 1
ATOM 1425 O O . LEU A 1 180 ? 8.616 12.139 5.443 1.00 94.81 180 LEU A O 1
ATOM 1429 N N . ARG A 1 181 ? 9.126 10.936 7.280 1.00 93.38 181 ARG A N 1
ATOM 1430 C CA . ARG A 1 181 ? 7.773 10.386 7.443 1.00 93.38 181 ARG A CA 1
ATOM 1431 C C . ARG A 1 181 ? 6.754 11.500 7.666 1.00 93.38 181 ARG A C 1
ATOM 1433 O O . ARG A 1 181 ? 5.709 11.493 7.021 1.00 93.38 181 ARG A O 1
ATOM 1440 N N . ASP A 1 182 ? 7.071 12.480 8.506 1.00 92.25 182 ASP A N 1
ATOM 1441 C CA . ASP A 1 182 ? 6.189 13.616 8.784 1.00 92.25 182 ASP A CA 1
ATOM 1442 C C . ASP A 1 182 ? 6.001 14.510 7.551 1.00 92.25 182 ASP A C 1
ATOM 1444 O O . ASP A 1 182 ? 4.865 14.825 7.187 1.00 92.25 182 ASP A O 1
ATOM 1448 N N . ALA A 1 183 ? 7.090 14.854 6.853 1.00 93.62 183 ALA A N 1
ATOM 1449 C CA . ALA A 1 183 ? 7.029 15.672 5.642 1.00 93.62 183 ALA A CA 1
ATOM 1450 C C . ALA A 1 183 ? 6.243 14.985 4.514 1.00 93.62 183 ALA A C 1
ATOM 1452 O O . ALA A 1 183 ? 5.457 15.631 3.816 1.00 93.62 183 ALA A O 1
ATOM 1453 N N . LEU A 1 184 ? 6.424 13.671 4.344 1.00 94.06 184 LEU A N 1
ATOM 1454 C CA . LEU A 1 184 ? 5.712 12.896 3.334 1.00 94.06 184 LEU A CA 1
ATOM 1455 C C . LEU A 1 184 ? 4.228 12.739 3.692 1.00 94.06 184 LEU A C 1
ATOM 1457 O O . LEU A 1 184 ? 3.373 12.922 2.831 1.00 94.06 184 LEU A O 1
ATOM 1461 N N . ASN A 1 185 ? 3.903 12.485 4.963 1.00 91.69 185 ASN A N 1
ATOM 1462 C CA . ASN A 1 185 ? 2.519 12.435 5.441 1.00 91.69 185 ASN A CA 1
ATOM 1463 C C . ASN A 1 185 ? 1.782 13.762 5.229 1.00 91.69 185 ASN A C 1
ATOM 1465 O O . ASN A 1 185 ? 0.614 13.770 4.834 1.00 91.69 185 ASN A O 1
ATOM 1469 N N . GLU A 1 186 ? 2.445 14.886 5.497 1.00 91.81 186 GLU A N 1
ATOM 1470 C CA . GLU A 1 186 ? 1.882 16.211 5.255 1.00 91.81 186 GLU A CA 1
ATOM 1471 C C . GLU A 1 186 ? 1.644 16.459 3.758 1.00 91.81 186 GLU A C 1
ATOM 1473 O O . GLU A 1 186 ? 0.571 16.934 3.376 1.00 91.81 186 GLU A O 1
ATOM 1478 N N . ASP A 1 187 ? 2.604 16.096 2.904 1.00 92.50 187 ASP A N 1
ATOM 1479 C CA . ASP A 1 187 ? 2.473 16.220 1.451 1.00 92.50 187 ASP A CA 1
ATOM 1480 C C . ASP A 1 187 ? 1.323 15.370 0.893 1.00 92.50 187 ASP A C 1
ATOM 1482 O O . ASP A 1 187 ? 0.501 15.874 0.122 1.00 92.50 187 ASP A O 1
ATOM 1486 N N . LEU A 1 188 ? 1.213 14.109 1.321 1.00 92.69 188 LEU A N 1
ATOM 1487 C CA . LEU A 1 188 ? 0.143 13.208 0.895 1.00 92.69 188 LEU A CA 1
ATOM 1488 C C . LEU A 1 188 ? -1.228 13.720 1.342 1.00 92.69 188 LEU A C 1
ATOM 1490 O O . LEU A 1 188 ? -2.146 13.780 0.525 1.00 92.69 188 LEU A O 1
ATOM 1494 N N . ARG A 1 189 ? -1.358 14.194 2.588 1.00 91.38 189 ARG A N 1
ATOM 1495 C CA . ARG A 1 189 ? -2.614 14.780 3.084 1.00 91.38 189 ARG A CA 1
ATOM 1496 C C . ARG A 1 189 ? -3.040 15.998 2.275 1.00 91.38 189 ARG A C 1
ATOM 1498 O O . ARG A 1 189 ? -4.218 16.137 1.970 1.00 91.38 189 ARG A O 1
ATOM 1505 N N . ARG A 1 190 ? -2.098 16.872 1.919 1.00 89.50 190 ARG A N 1
ATOM 1506 C CA . ARG A 1 190 ? -2.388 18.063 1.106 1.00 89.50 190 ARG A CA 1
ATOM 1507 C C . ARG A 1 190 ? -2.770 17.704 -0.327 1.00 89.50 190 ARG A C 1
ATOM 1509 O O . ARG A 1 190 ? -3.647 18.341 -0.895 1.00 89.50 190 ARG A O 1
ATOM 1516 N N . THR A 1 191 ? -2.117 16.696 -0.899 1.00 88.06 191 THR A N 1
ATOM 1517 C CA . THR A 1 191 ? -2.255 16.359 -2.324 1.00 88.06 191 THR A CA 1
ATOM 1518 C C . THR A 1 191 ? -3.431 15.430 -2.599 1.00 88.06 191 THR A C 1
ATOM 1520 O O . THR A 1 191 ? -4.137 15.607 -3.584 1.00 88.06 191 THR A O 1
ATOM 1523 N N . LEU A 1 192 ? -3.621 14.423 -1.748 1.00 88.50 192 LEU A N 1
ATOM 1524 C CA . LEU A 1 192 ? -4.583 13.335 -1.939 1.00 88.50 192 LEU A CA 1
ATOM 1525 C C . LEU A 1 192 ? -5.713 13.357 -0.900 1.00 88.50 192 LEU A C 1
ATOM 1527 O O . LEU A 1 192 ? -6.614 12.528 -0.965 1.00 88.50 192 LEU A O 1
ATOM 1531 N N . GLY A 1 193 ? -5.649 14.237 0.106 1.00 87.75 193 GLY A N 1
ATOM 1532 C CA . GLY A 1 193 ? -6.570 14.216 1.249 1.00 87.75 193 GLY A CA 1
ATOM 1533 C C . GLY A 1 193 ? -6.335 13.048 2.217 1.00 87.75 193 GLY A C 1
ATOM 1534 O O . GLY A 1 193 ? -7.046 12.921 3.212 1.00 87.75 193 GLY A O 1
ATOM 1535 N N . LEU A 1 194 ? -5.339 12.198 1.950 1.00 88.62 194 LEU A N 1
ATOM 1536 C CA . LEU A 1 194 ? -5.094 10.931 2.639 1.00 88.62 194 LEU A CA 1
ATOM 1537 C C . LEU A 1 194 ? -3.618 10.790 3.022 1.00 88.62 194 LEU A C 1
ATOM 1539 O O . LEU A 1 194 ? -2.747 11.418 2.434 1.00 88.62 194 LEU A O 1
ATOM 1543 N N . ARG A 1 195 ? -3.326 9.933 4.004 1.00 90.38 195 ARG A N 1
ATOM 1544 C CA . ARG A 1 195 ? -1.947 9.582 4.405 1.00 90.38 195 ARG A CA 1
ATOM 1545 C C . ARG A 1 195 ? -1.317 8.472 3.576 1.00 90.38 195 ARG A C 1
ATOM 1547 O O . ARG A 1 195 ? -0.129 8.195 3.691 1.00 90.38 195 ARG A O 1
ATOM 1554 N N . HIS A 1 196 ? -2.132 7.804 2.779 1.00 93.94 196 HIS A N 1
ATOM 1555 C CA . HIS A 1 196 ? -1.763 6.618 2.034 1.00 93.94 196 HIS A CA 1
ATOM 1556 C C . HIS A 1 196 ? -2.189 6.801 0.586 1.00 93.94 196 HIS A C 1
ATOM 1558 O O . HIS A 1 196 ? -3.168 7.496 0.302 1.00 93.94 196 HIS A O 1
ATOM 1564 N N . VAL A 1 197 ? -1.458 6.175 -0.330 1.00 93.38 197 VAL A N 1
ATOM 1565 C CA . VAL A 1 197 ? -1.790 6.208 -1.752 1.00 93.38 197 VAL A CA 1
ATOM 1566 C C . VAL A 1 197 ? -2.602 4.963 -2.077 1.00 93.38 197 VAL A C 1
ATOM 1568 O O . VAL A 1 197 ? -2.039 3.927 -2.399 1.00 93.38 197 VAL A O 1
ATOM 1571 N N . VAL A 1 198 ? -3.921 5.053 -1.937 1.00 90.81 198 VAL A N 1
ATOM 1572 C CA . VAL A 1 198 ? -4.857 3.924 -2.083 1.00 90.81 198 VAL A CA 1
ATOM 1573 C C . VAL A 1 198 ? -5.906 4.193 -3.159 1.00 90.81 198 VAL A C 1
ATOM 1575 O O . VAL A 1 198 ? -6.069 5.338 -3.597 1.00 90.81 198 VAL A O 1
ATOM 1578 N N . ASP A 1 199 ? -6.620 3.140 -3.559 1.00 86.31 199 ASP A N 1
ATOM 1579 C CA . ASP A 1 199 ? -7.745 3.190 -4.496 1.00 86.31 199 ASP A CA 1
ATOM 1580 C C . ASP A 1 199 ? -7.383 3.894 -5.819 1.00 86.31 199 ASP A C 1
ATOM 1582 O O . ASP A 1 199 ? -6.346 3.630 -6.431 1.00 86.31 199 ASP A O 1
ATOM 1586 N N . GLU A 1 200 ? -8.223 4.829 -6.262 1.00 84.62 200 GLU A N 1
ATOM 1587 C CA . GLU A 1 200 ? -8.062 5.598 -7.496 1.00 84.62 200 GLU A CA 1
ATOM 1588 C C . GLU A 1 200 ? -6.745 6.391 -7.537 1.00 84.62 200 GLU A C 1
ATOM 1590 O O . GLU A 1 200 ? -6.220 6.663 -8.617 1.00 84.62 200 GLU A O 1
ATOM 1595 N N . ASN A 1 201 ? -6.138 6.697 -6.382 1.00 89.50 201 ASN A N 1
ATOM 1596 C CA . ASN A 1 201 ? -4.853 7.397 -6.343 1.00 89.50 201 ASN A CA 1
ATOM 1597 C C . ASN A 1 201 ? -3.693 6.539 -6.869 1.00 89.50 201 ASN A C 1
ATOM 1599 O O . ASN A 1 201 ? -2.668 7.092 -7.274 1.00 89.50 201 ASN A O 1
ATOM 1603 N N . LEU A 1 202 ? -3.846 5.211 -6.935 1.00 90.19 202 LEU A N 1
ATOM 1604 C CA . LEU A 1 202 ? -2.883 4.327 -7.599 1.00 90.19 202 LEU A CA 1
ATOM 1605 C C . LEU A 1 202 ? -2.778 4.605 -9.107 1.00 90.19 202 LEU A C 1
ATOM 1607 O O . LEU A 1 202 ? -1.715 4.412 -9.706 1.00 90.19 202 LEU A O 1
ATOM 1611 N N . LEU A 1 203 ? -3.832 5.148 -9.723 1.00 88.94 203 LEU A N 1
ATOM 1612 C CA . LEU A 1 203 ? -3.808 5.550 -11.130 1.00 88.94 203 LEU A CA 1
ATOM 1613 C C . LEU A 1 203 ? -2.856 6.730 -11.367 1.00 88.94 203 LEU A C 1
ATOM 1615 O O . LEU A 1 203 ? -2.207 6.789 -12.413 1.00 88.94 203 LEU A O 1
ATOM 1619 N N . ASN A 1 204 ? -2.673 7.615 -10.376 1.00 90.44 204 ASN A N 1
ATOM 1620 C CA . ASN A 1 204 ? -1.706 8.722 -10.452 1.00 90.44 204 ASN A CA 1
ATOM 1621 C C . ASN A 1 204 ? -0.260 8.213 -10.573 1.00 90.44 204 ASN A C 1
ATOM 1623 O O . ASN A 1 204 ? 0.590 8.848 -11.203 1.00 90.44 204 ASN A O 1
ATOM 1627 N N . LEU A 1 205 ? 0.009 7.041 -9.995 1.00 94.00 205 LEU A N 1
ATOM 1628 C CA . LEU A 1 205 ? 1.286 6.335 -10.083 1.00 94.00 205 LEU A CA 1
ATOM 1629 C C . LEU A 1 205 ? 1.412 5.509 -11.368 1.00 94.00 205 LEU A C 1
ATOM 1631 O O . LEU A 1 205 ? 2.509 5.055 -11.694 1.00 94.00 205 LEU A O 1
ATOM 1635 N N . LYS A 1 206 ? 0.308 5.328 -12.105 1.00 95.19 206 LYS A N 1
ATOM 1636 C CA . LYS A 1 206 ? 0.162 4.365 -13.201 1.00 95.19 206 LYS A CA 1
ATOM 1637 C C . LYS A 1 206 ? 0.419 2.930 -12.759 1.00 95.19 206 LYS A C 1
ATOM 1639 O O . LYS A 1 206 ? 1.160 2.210 -13.428 1.00 95.19 206 LYS A O 1
ATOM 1644 N N . VAL A 1 207 ? -0.143 2.538 -11.619 1.00 94.88 207 VAL A N 1
ATOM 1645 C CA . VAL A 1 207 ? -0.192 1.135 -11.189 1.00 94.88 207 VAL A CA 1
ATOM 1646 C C . VAL A 1 207 ? -1.418 0.491 -11.832 1.00 94.88 207 VAL A C 1
ATOM 1648 O O . VAL A 1 207 ? -2.527 0.997 -11.675 1.00 94.88 207 VAL A O 1
ATOM 1651 N N . TYR A 1 208 ? -1.222 -0.583 -12.597 1.00 92.31 208 TYR A N 1
ATOM 1652 C CA . TYR A 1 208 ? -2.308 -1.301 -13.256 1.00 92.31 208 TYR A CA 1
ATOM 1653 C C . TYR A 1 208 ? -3.024 -2.213 -12.245 1.00 92.31 208 TYR A C 1
ATOM 1655 O O . TYR A 1 208 ? -2.391 -3.138 -11.708 1.00 92.31 208 TYR A O 1
ATOM 1663 N N . PRO A 1 209 ? -4.331 -2.004 -11.992 1.00 87.94 209 PRO A N 1
ATOM 1664 C CA . PRO A 1 209 ? -5.039 -2.732 -10.948 1.00 87.94 209 PRO A CA 1
ATOM 1665 C C . PRO A 1 209 ? -5.013 -4.250 -11.152 1.00 87.94 209 PRO A C 1
ATOM 1667 O O . PRO A 1 209 ? -5.162 -4.745 -12.274 1.00 87.94 209 PRO A O 1
ATOM 1670 N N . ARG A 1 210 ? -4.871 -5.012 -10.062 1.00 86.62 210 ARG A N 1
ATOM 1671 C CA . ARG A 1 210 ? -4.830 -6.488 -10.019 1.00 86.62 210 ARG A CA 1
ATOM 1672 C C . ARG A 1 210 ? -3.712 -7.178 -10.813 1.00 86.62 210 ARG A C 1
ATOM 1674 O O . ARG A 1 210 ? -3.785 -8.403 -10.969 1.00 86.62 210 ARG A O 1
ATOM 1681 N N . ILE A 1 211 ? -2.761 -6.432 -11.371 1.00 92.81 211 ILE A N 1
ATOM 1682 C CA . ILE A 1 211 ? -1.607 -6.966 -12.119 1.00 92.81 211 ILE A CA 1
ATOM 1683 C C . ILE A 1 211 ? -0.299 -6.523 -11.464 1.00 92.81 211 ILE A C 1
ATOM 1685 O O . ILE A 1 211 ? 0.608 -7.336 -11.295 1.00 92.81 211 ILE A O 1
ATOM 1689 N N . GLU A 1 212 ? -0.209 -5.247 -11.084 1.00 94.62 212 GLU A N 1
ATOM 1690 C CA . GLU A 1 212 ? 1.004 -4.670 -10.496 1.00 94.62 212 GLU A CA 1
ATOM 1691 C C . GLU A 1 212 ? 0.890 -4.406 -8.984 1.00 94.62 212 GLU A C 1
ATOM 1693 O O . GLU A 1 212 ? 1.903 -4.126 -8.356 1.00 94.62 212 GLU A O 1
ATOM 1698 N N . GLU A 1 213 ? -0.310 -4.492 -8.396 1.00 90.62 213 GLU A N 1
ATOM 1699 C CA . GLU A 1 213 ? -0.607 -4.145 -6.986 1.00 90.62 213 GLU A CA 1
ATOM 1700 C C . GLU A 1 213 ? 0.239 -4.907 -5.952 1.00 90.62 213 GLU A C 1
ATOM 1702 O O . GLU A 1 213 ? 0.506 -4.399 -4.868 1.00 90.62 213 GLU A O 1
ATOM 1707 N N . ASP A 1 214 ? 0.710 -6.100 -6.306 1.00 89.62 214 ASP A N 1
ATOM 1708 C CA . ASP A 1 214 ? 1.493 -6.996 -5.458 1.00 89.62 214 ASP A CA 1
ATOM 1709 C C . ASP A 1 214 ? 3.001 -6.971 -5.791 1.00 89.62 214 ASP A C 1
ATOM 1711 O O . ASP A 1 214 ? 3.733 -7.902 -5.451 1.00 89.62 214 ASP A O 1
ATOM 1715 N N . LYS A 1 215 ? 3.473 -5.933 -6.499 1.00 94.19 215 LYS A N 1
ATOM 1716 C CA . LYS A 1 215 ? 4.860 -5.786 -6.973 1.00 94.19 215 LYS A CA 1
ATOM 1717 C C . LYS A 1 215 ? 5.585 -4.652 -6.227 1.00 94.19 215 LYS A C 1
ATOM 1719 O O . LYS A 1 215 ? 5.520 -3.492 -6.650 1.00 94.19 215 LYS A O 1
ATOM 1724 N N . PRO A 1 216 ? 6.244 -4.945 -5.086 1.00 93.69 216 PRO A N 1
ATOM 1725 C CA . PRO A 1 216 ? 6.704 -3.924 -4.144 1.00 93.69 216 PRO A CA 1
ATOM 1726 C C . PRO A 1 216 ? 7.758 -2.971 -4.716 1.00 93.69 216 PRO A C 1
ATOM 1728 O O . PRO A 1 216 ? 7.677 -1.764 -4.481 1.00 93.69 216 PRO A O 1
ATOM 1731 N N . TYR A 1 217 ? 8.732 -3.472 -5.478 1.00 95.88 217 TYR A N 1
ATOM 1732 C CA . TYR A 1 217 ? 9.793 -2.632 -6.036 1.00 95.88 217 TYR A CA 1
ATOM 1733 C C . TYR A 1 217 ? 9.296 -1.811 -7.223 1.00 95.88 217 TYR A C 1
ATOM 1735 O O . TYR A 1 217 ? 9.660 -0.641 -7.356 1.00 95.88 217 TYR A O 1
ATOM 1743 N N . LEU A 1 218 ? 8.430 -2.393 -8.053 1.00 97.06 218 LEU A N 1
ATOM 1744 C CA . LEU A 1 218 ? 7.776 -1.701 -9.155 1.00 97.06 218 LEU A CA 1
ATOM 1745 C C . LEU A 1 218 ? 6.944 -0.519 -8.653 1.00 97.06 218 LEU A C 1
ATOM 1747 O O . LEU A 1 218 ? 7.098 0.608 -9.135 1.00 97.06 218 LEU A O 1
ATOM 1751 N N . ILE A 1 219 ? 6.087 -0.760 -7.661 1.00 96.44 219 ILE A N 1
ATOM 1752 C CA . ILE A 1 219 ? 5.241 0.275 -7.062 1.00 96.44 219 ILE A CA 1
ATOM 1753 C C . ILE A 1 219 ? 6.095 1.357 -6.409 1.00 96.44 219 ILE A C 1
ATOM 1755 O O . ILE A 1 219 ? 5.854 2.546 -6.635 1.00 96.44 219 ILE A O 1
ATOM 1759 N N . PHE A 1 220 ? 7.133 0.966 -5.668 1.00 96.31 220 PHE A N 1
ATOM 1760 C CA . PHE A 1 220 ? 8.029 1.927 -5.041 1.00 96.31 220 PHE A CA 1
ATOM 1761 C C . PHE A 1 220 ? 8.757 2.802 -6.072 1.00 96.31 220 PHE A C 1
ATOM 1763 O O . PHE A 1 220 ? 8.785 4.024 -5.938 1.00 96.31 220 PHE A O 1
ATOM 1770 N N . MET A 1 221 ? 9.262 2.218 -7.162 1.00 96.88 221 MET A N 1
ATOM 1771 C CA . MET A 1 221 ? 9.876 2.979 -8.254 1.00 96.88 221 MET A CA 1
ATOM 1772 C C . MET A 1 221 ? 8.885 3.973 -8.879 1.00 96.88 221 MET A C 1
ATOM 1774 O O . MET A 1 221 ? 9.225 5.140 -9.092 1.00 96.88 221 MET A O 1
ATOM 1778 N N . LYS A 1 222 ? 7.643 3.547 -9.152 1.00 97.56 222 LYS A N 1
ATOM 1779 C CA . LYS A 1 222 ? 6.596 4.430 -9.697 1.00 97.56 222 LYS A CA 1
ATOM 1780 C C . LYS A 1 222 ? 6.263 5.580 -8.745 1.00 97.56 222 LYS A C 1
ATOM 1782 O O . LYS A 1 222 ? 6.052 6.700 -9.214 1.00 97.56 222 LYS A O 1
ATOM 1787 N N . PHE A 1 223 ? 6.290 5.327 -7.439 1.00 96.56 223 PHE A N 1
ATOM 1788 C CA . PHE A 1 223 ? 6.136 6.344 -6.402 1.00 96.56 223 PHE A CA 1
ATOM 1789 C C . PHE A 1 223 ? 7.259 7.377 -6.403 1.00 96.56 223 PHE A C 1
ATOM 1791 O O . PHE A 1 223 ? 6.972 8.575 -6.423 1.00 96.56 223 PHE A O 1
ATOM 1798 N N . LEU A 1 224 ? 8.518 6.947 -6.504 1.00 95.94 224 LEU A N 1
ATOM 1799 C CA . LEU A 1 224 ? 9.654 7.867 -6.620 1.00 95.94 224 LEU A CA 1
ATOM 1800 C C . LEU A 1 224 ? 9.566 8.727 -7.894 1.00 95.94 224 LEU A C 1
ATOM 1802 O O . LEU A 1 224 ? 9.774 9.940 -7.839 1.00 95.94 224 LEU A O 1
ATOM 1806 N N . LEU A 1 225 ? 9.193 8.129 -9.033 1.00 96.44 225 LEU A N 1
ATOM 1807 C CA . LEU A 1 225 ? 8.991 8.860 -10.292 1.00 96.44 225 LEU A CA 1
ATOM 1808 C C . LEU A 1 225 ? 7.847 9.879 -10.196 1.00 96.44 225 LEU A C 1
ATOM 1810 O O . LEU A 1 225 ? 7.957 10.980 -10.736 1.00 96.44 225 LEU A O 1
ATOM 1814 N N . TRP A 1 226 ? 6.752 9.526 -9.521 1.00 95.12 226 TRP A N 1
ATOM 1815 C CA . TRP A 1 226 ? 5.619 10.425 -9.296 1.00 95.12 226 TRP A CA 1
ATOM 1816 C C . TRP A 1 226 ? 5.993 11.608 -8.394 1.00 95.12 226 TRP A C 1
ATOM 1818 O O . TRP A 1 226 ? 5.755 12.755 -8.779 1.00 95.12 226 TRP A O 1
ATOM 1828 N N . LEU A 1 227 ? 6.645 11.352 -7.253 1.00 94.00 227 LEU A N 1
ATOM 1829 C CA . LEU A 1 227 ? 7.131 12.403 -6.352 1.00 94.00 227 LEU A CA 1
ATOM 1830 C C . LEU A 1 227 ? 8.081 13.360 -7.071 1.00 94.00 227 LEU A C 1
ATOM 1832 O O . LEU A 1 227 ? 7.917 14.581 -7.003 1.00 94.00 227 LEU A O 1
ATOM 1836 N N . ARG A 1 228 ? 9.052 12.811 -7.810 1.00 93.31 228 ARG A N 1
ATOM 1837 C CA . ARG A 1 228 ? 10.012 13.623 -8.556 1.00 93.31 228 ARG A CA 1
ATOM 1838 C C . ARG A 1 228 ? 9.334 14.442 -9.647 1.00 93.31 228 ARG A C 1
ATOM 1840 O O . ARG A 1 228 ? 9.644 15.620 -9.759 1.00 93.31 228 ARG A O 1
ATOM 1847 N N . GLY A 1 229 ? 8.404 13.862 -10.407 1.00 91.25 229 GLY A N 1
ATOM 1848 C CA . GLY A 1 229 ? 7.661 14.586 -11.442 1.00 91.25 229 GLY A CA 1
ATOM 1849 C C . GLY A 1 229 ? 6.859 15.766 -10.882 1.00 91.25 229 GLY A C 1
ATOM 1850 O O . GLY A 1 229 ? 6.840 16.839 -11.480 1.00 91.25 229 GLY A O 1
ATOM 1851 N N . ARG A 1 230 ? 6.264 15.618 -9.690 1.00 90.44 230 ARG A N 1
ATOM 1852 C CA . ARG A 1 230 ? 5.577 16.725 -9.001 1.00 90.44 230 ARG A CA 1
ATOM 1853 C C . ARG A 1 230 ? 6.529 17.848 -8.586 1.00 90.44 230 ARG A C 1
ATOM 1855 O O . ARG A 1 230 ? 6.147 19.014 -8.657 1.00 90.44 230 ARG A O 1
ATOM 1862 N N . ALA A 1 231 ? 7.758 17.517 -8.189 1.00 87.50 231 ALA A N 1
ATOM 1863 C CA . ALA A 1 231 ? 8.753 18.506 -7.771 1.00 87.50 231 ALA A CA 1
ATOM 1864 C C . ALA A 1 231 ? 9.179 19.460 -8.903 1.00 87.50 231 ALA A C 1
ATOM 1866 O O . ALA A 1 231 ? 9.692 20.542 -8.628 1.00 87.50 231 ALA A O 1
ATOM 1867 N N . GLU A 1 232 ? 8.976 19.078 -10.168 1.00 81.19 232 GLU A N 1
ATOM 1868 C CA . GLU A 1 232 ? 9.382 19.885 -11.328 1.00 81.19 232 GLU A CA 1
ATOM 1869 C C . GLU A 1 232 ? 8.332 20.899 -11.763 1.00 81.19 232 GLU A C 1
ATOM 1871 O O . GLU A 1 232 ? 8.683 21.965 -12.263 1.00 81.19 232 GLU A O 1
ATOM 1876 N N . VAL A 1 233 ? 7.058 20.554 -11.581 1.00 75.56 233 VAL A N 1
ATOM 1877 C CA . VAL A 1 233 ? 5.917 21.307 -12.121 1.00 75.56 233 VAL A CA 1
ATOM 1878 C C . VAL A 1 233 ? 5.252 22.177 -11.051 1.00 75.56 233 VAL A C 1
ATOM 1880 O O . VAL A 1 233 ? 4.602 23.165 -11.375 1.00 75.56 233 VAL A O 1
ATOM 1883 N N . SER A 1 234 ? 5.398 21.822 -9.772 1.00 66.69 234 SER A N 1
ATOM 1884 C CA . SER A 1 234 ? 4.662 22.458 -8.677 1.00 66.69 234 SER A CA 1
ATOM 1885 C C . SER A 1 234 ? 5.322 23.745 -8.161 1.00 66.69 234 SER A C 1
ATOM 1887 O O . SER A 1 234 ? 6.543 23.812 -7.996 1.00 66.69 234 SER A O 1
ATOM 1889 N N . GLU A 1 235 ? 4.500 24.727 -7.765 1.00 67.31 235 GLU A N 1
ATOM 1890 C CA . GLU A 1 235 ? 4.912 25.876 -6.934 1.00 67.31 235 GLU A CA 1
ATOM 1891 C C . GLU A 1 235 ? 5.527 25.433 -5.588 1.00 67.31 235 GLU A C 1
ATOM 1893 O O . GLU A 1 235 ? 6.267 26.169 -4.935 1.00 67.31 235 GLU A O 1
ATOM 1898 N N . GLU A 1 236 ? 5.295 24.178 -5.196 1.00 72.62 236 GLU A N 1
ATOM 1899 C CA . GLU A 1 236 ? 5.787 23.549 -3.971 1.00 72.62 236 GLU A CA 1
ATOM 1900 C C . GLU A 1 236 ? 7.189 22.928 -4.114 1.00 72.62 236 GLU A C 1
ATOM 1902 O O . GLU A 1 236 ? 7.619 22.154 -3.251 1.00 72.62 236 GLU A O 1
ATOM 1907 N N . LYS A 1 237 ? 7.924 23.276 -5.181 1.00 80.62 237 LYS A N 1
ATOM 1908 C CA . LYS A 1 237 ? 9.263 22.759 -5.511 1.00 80.62 237 LYS A CA 1
ATOM 1909 C C . LYS A 1 237 ? 10.193 22.659 -4.302 1.00 80.62 237 LYS A C 1
ATOM 1911 O O . LYS A 1 237 ? 10.785 21.612 -4.085 1.00 80.62 237 LYS A O 1
ATOM 1916 N N . LYS A 1 238 ? 10.272 23.697 -3.458 1.00 83.81 238 LYS A N 1
ATOM 1917 C CA . LYS A 1 238 ? 11.138 23.694 -2.259 1.00 83.81 238 LYS A CA 1
ATOM 1918 C C . LYS A 1 238 ? 10.796 22.575 -1.265 1.00 83.81 238 LYS A C 1
ATOM 1920 O O . LYS A 1 238 ? 11.705 21.946 -0.731 1.00 83.81 238 LYS A O 1
ATOM 1925 N N . ARG A 1 239 ? 9.505 22.315 -1.015 1.00 86.81 239 ARG A N 1
ATOM 1926 C CA . ARG A 1 239 ? 9.062 21.262 -0.083 1.00 86.81 239 ARG A CA 1
ATOM 1927 C C . ARG A 1 239 ? 9.367 19.882 -0.652 1.00 86.81 239 ARG A C 1
ATOM 1929 O O . ARG A 1 239 ? 9.945 19.051 0.039 1.00 86.81 239 ARG A O 1
ATOM 1936 N N . LEU A 1 240 ? 8.999 19.655 -1.912 1.00 89.94 240 LEU A N 1
ATOM 1937 C CA . LEU A 1 240 ? 9.222 18.372 -2.575 1.00 89.94 240 LEU A CA 1
ATOM 1938 C C . LEU A 1 240 ? 10.715 18.082 -2.765 1.00 89.94 240 LEU A C 1
ATOM 1940 O O . LEU A 1 240 ? 11.127 16.943 -2.581 1.00 89.94 240 LEU A O 1
ATOM 1944 N N . SER A 1 241 ? 11.541 19.098 -3.038 1.00 89.56 241 SER A N 1
ATOM 1945 C CA . SER A 1 241 ? 13.002 18.961 -3.027 1.00 89.56 241 SER A CA 1
ATOM 1946 C C . SER A 1 241 ? 13.513 18.488 -1.667 1.00 89.56 241 SER A C 1
ATOM 1948 O O . SER A 1 241 ? 14.233 17.500 -1.628 1.00 89.56 241 SER A O 1
ATOM 1950 N N . ARG A 1 242 ? 13.060 19.086 -0.554 1.00 92.50 242 ARG A N 1
ATOM 1951 C CA . ARG A 1 242 ? 13.432 18.615 0.794 1.00 92.50 242 ARG A CA 1
ATOM 1952 C C . ARG A 1 242 ? 13.037 17.154 1.027 1.00 92.50 242 ARG A C 1
ATOM 1954 O O . ARG A 1 242 ? 13.835 16.393 1.555 1.00 92.50 242 ARG A O 1
ATOM 1961 N N . ILE A 1 243 ? 11.828 16.750 0.629 1.00 94.69 243 ILE A N 1
ATOM 1962 C CA . ILE A 1 243 ? 11.374 15.352 0.755 1.00 94.69 243 ILE A CA 1
ATOM 1963 C C . ILE A 1 243 ? 12.273 14.410 -0.057 1.00 94.69 243 ILE A C 1
ATOM 1965 O O . ILE A 1 243 ? 12.655 13.352 0.433 1.00 94.69 243 ILE A O 1
ATOM 1969 N N . LEU A 1 244 ? 12.630 14.794 -1.283 1.00 94.50 244 LEU A N 1
ATOM 1970 C CA . LEU A 1 244 ? 13.518 14.021 -2.152 1.00 94.50 244 LEU A CA 1
ATOM 1971 C C . LEU A 1 244 ? 14.941 13.914 -1.586 1.00 94.50 244 LEU A C 1
ATOM 1973 O O . LEU A 1 244 ? 15.532 12.839 -1.646 1.00 94.50 244 LEU A O 1
ATOM 1977 N N . ASP A 1 245 ? 15.467 14.987 -0.999 1.00 93.50 245 ASP A N 1
ATOM 1978 C CA . ASP A 1 245 ? 16.780 14.981 -0.348 1.00 93.50 245 ASP A CA 1
ATOM 1979 C C . ASP A 1 245 ? 16.779 14.084 0.898 1.00 93.50 245 ASP A C 1
ATOM 1981 O O . ASP A 1 245 ? 17.702 13.302 1.103 1.00 93.50 245 ASP A O 1
ATOM 1985 N N . LEU A 1 246 ? 15.701 14.105 1.687 1.00 95.06 246 LEU A N 1
ATOM 1986 C CA . LEU A 1 246 ? 15.536 13.191 2.818 1.00 95.06 246 LEU A CA 1
ATOM 1987 C C . LEU A 1 246 ? 15.392 11.727 2.368 1.00 95.06 246 LEU A C 1
ATOM 1989 O O . LEU A 1 246 ? 15.978 10.843 2.990 1.00 95.06 246 LEU A O 1
ATOM 1993 N N . LEU A 1 247 ? 14.645 11.455 1.290 1.00 94.50 247 LEU A N 1
ATOM 1994 C CA . LEU A 1 247 ? 14.491 10.108 0.710 1.00 94.50 247 LEU A CA 1
ATOM 1995 C C . LEU A 1 247 ? 15.822 9.517 0.248 1.00 94.50 247 LEU A C 1
ATOM 1997 O O . LEU A 1 247 ? 16.039 8.318 0.398 1.00 94.50 247 LEU A O 1
ATOM 2001 N N . ARG A 1 248 ? 16.700 10.354 -0.307 1.00 93.31 248 ARG A N 1
ATOM 2002 C CA . ARG A 1 248 ? 18.034 9.963 -0.772 1.00 93.31 248 ARG A CA 1
ATOM 2003 C C . ARG A 1 248 ? 18.874 9.360 0.355 1.00 93.31 248 ARG A C 1
ATOM 2005 O O . ARG A 1 248 ? 19.470 8.300 0.185 1.00 93.31 248 ARG A O 1
ATOM 2012 N N . GLU A 1 249 ? 18.875 10.024 1.509 1.00 91.00 249 GLU A N 1
ATOM 2013 C CA . GLU A 1 249 ? 19.761 9.712 2.638 1.00 91.00 249 GLU A CA 1
ATOM 2014 C C . GLU A 1 249 ? 19.177 8.703 3.636 1.00 91.00 249 GLU A C 1
ATOM 2016 O O . GLU A 1 249 ? 19.893 8.195 4.506 1.00 91.00 249 GLU A O 1
ATOM 2021 N N . THR A 1 250 ? 17.878 8.416 3.529 1.00 91.62 250 THR A N 1
ATOM 2022 C CA . THR A 1 250 ? 17.144 7.617 4.510 1.00 91.62 250 THR A CA 1
ATOM 2023 C C . THR A 1 250 ? 16.998 6.168 4.061 1.00 91.62 250 THR A C 1
ATOM 2025 O O . THR A 1 250 ? 16.490 5.878 2.982 1.00 91.62 250 THR A O 1
ATOM 2028 N N . GLU A 1 251 ? 17.376 5.242 4.938 1.00 92.00 251 GLU A N 1
ATOM 2029 C CA . GLU A 1 251 ? 17.070 3.820 4.777 1.00 92.00 251 GLU A CA 1
ATOM 2030 C C . GLU A 1 251 ? 15.597 3.535 5.073 1.00 92.00 251 GLU A C 1
ATOM 2032 O O . GLU A 1 251 ? 14.942 4.228 5.862 1.00 92.00 251 GLU A O 1
ATOM 2037 N N . GLY A 1 252 ? 15.075 2.473 4.471 1.00 91.75 252 GLY A N 1
ATOM 2038 C CA . GLY A 1 252 ? 13.677 2.114 4.626 1.00 91.75 252 GLY A CA 1
ATOM 2039 C C . GLY A 1 252 ? 13.437 0.623 4.751 1.00 91.75 252 GLY A C 1
ATOM 2040 O O . GLY A 1 252 ? 14.335 -0.218 4.768 1.00 91.75 252 GLY A O 1
ATOM 2041 N N . THR A 1 253 ? 12.169 0.276 4.858 1.00 90.25 253 THR A N 1
ATOM 2042 C CA . THR A 1 253 ? 11.704 -1.099 4.932 1.00 90.25 253 THR A CA 1
ATOM 2043 C C . THR A 1 253 ? 10.348 -1.176 4.255 1.00 90.25 253 THR A C 1
ATOM 2045 O O . THR A 1 253 ? 9.444 -0.423 4.613 1.00 90.25 253 THR A O 1
ATOM 2048 N N . ILE A 1 254 ? 10.207 -2.077 3.284 1.00 91.31 254 ILE A N 1
ATOM 2049 C CA . ILE A 1 254 ? 8.909 -2.407 2.699 1.00 91.31 254 ILE A CA 1
ATOM 2050 C C . ILE A 1 254 ? 8.339 -3.611 3.440 1.00 91.31 254 ILE A C 1
ATOM 2052 O O . ILE A 1 254 ? 8.961 -4.670 3.483 1.00 91.31 254 ILE A O 1
ATOM 2056 N N . PHE A 1 255 ? 7.140 -3.456 3.977 1.00 88.94 255 PHE A N 1
ATOM 2057 C CA . PHE A 1 255 ? 6.296 -4.536 4.459 1.00 88.94 255 PHE A CA 1
ATOM 2058 C C . PHE A 1 255 ? 5.337 -4.929 3.340 1.00 88.94 255 PHE A C 1
ATOM 2060 O O . PHE A 1 255 ? 4.494 -4.130 2.929 1.00 88.94 255 PHE A O 1
ATOM 2067 N N . PHE A 1 256 ? 5.482 -6.150 2.835 1.00 88.69 256 PHE A N 1
ATOM 2068 C CA . PHE A 1 256 ? 4.632 -6.707 1.793 1.00 88.69 256 PHE A CA 1
ATOM 2069 C C . PHE A 1 256 ? 3.694 -7.753 2.395 1.00 88.69 256 PHE A C 1
ATOM 2071 O O . PHE A 1 256 ? 4.145 -8.735 2.985 1.00 88.69 256 PHE A O 1
ATOM 2078 N N . THR A 1 257 ? 2.387 -7.525 2.271 1.00 85.38 257 THR A N 1
ATOM 2079 C CA . THR A 1 257 ? 1.328 -8.291 2.946 1.00 85.38 257 THR A CA 1
ATOM 2080 C C . THR A 1 257 ? 0.148 -8.588 2.011 1.00 85.38 257 THR A C 1
ATOM 2082 O O . THR A 1 257 ? -0.944 -8.055 2.210 1.00 85.38 257 THR A O 1
ATOM 2085 N N . PRO A 1 258 ? 0.346 -9.427 0.976 1.00 82.19 258 PRO A N 1
ATOM 2086 C CA . PRO A 1 258 ? -0.683 -9.716 -0.021 1.00 82.19 258 PRO A CA 1
ATOM 2087 C C . PRO A 1 258 ? -1.899 -10.444 0.562 1.00 82.19 258 PRO A C 1
ATOM 2089 O O . PRO A 1 258 ? -1.759 -11.485 1.206 1.00 82.19 258 PRO A O 1
ATOM 2092 N N . ASP A 1 259 ? -3.104 -9.954 0.262 1.00 74.19 259 ASP A N 1
ATOM 2093 C CA . ASP A 1 259 ? -4.377 -10.441 0.827 1.00 74.19 259 ASP A CA 1
ATOM 2094 C C . ASP A 1 259 ? -4.596 -11.957 0.741 1.00 74.19 259 ASP A C 1
ATOM 2096 O O . ASP A 1 259 ? -5.087 -12.591 1.679 1.00 74.19 259 ASP A O 1
ATOM 2100 N N . ARG A 1 260 ? -4.284 -12.548 -0.416 1.00 69.31 260 ARG A N 1
ATOM 2101 C CA . ARG A 1 260 ? -4.658 -13.935 -0.738 1.00 69.31 260 ARG A CA 1
ATOM 2102 C C . ARG A 1 260 ? -3.606 -14.959 -0.338 1.00 69.31 260 ARG A C 1
ATOM 2104 O O . ARG A 1 260 ? -3.917 -16.141 -0.241 1.00 69.31 260 ARG A O 1
ATOM 2111 N N . GLU A 1 261 ? -2.371 -14.522 -0.125 1.00 72.00 261 GLU A N 1
ATOM 2112 C CA . GLU A 1 261 ? -1.213 -15.407 -0.036 1.00 72.00 261 GLU A CA 1
ATOM 2113 C C . GLU A 1 261 ? -0.334 -15.031 1.154 1.00 72.00 261 GLU A C 1
ATOM 2115 O O . GLU A 1 261 ? 0.772 -14.519 1.001 1.00 72.00 261 GLU A O 1
ATOM 2120 N N . ARG A 1 262 ? -0.805 -15.334 2.369 1.00 69.12 262 ARG A N 1
ATOM 2121 C CA . ARG A 1 262 ? -0.074 -15.032 3.616 1.00 69.12 262 ARG A CA 1
ATOM 2122 C C . ARG A 1 262 ? 1.356 -15.574 3.651 1.00 69.12 262 ARG A C 1
ATOM 2124 O O . ARG A 1 262 ? 2.230 -14.974 4.261 1.00 69.12 262 ARG A O 1
ATOM 2131 N N . MET A 1 263 ? 1.613 -16.676 2.952 1.00 64.69 263 MET A N 1
ATOM 2132 C CA . MET A 1 263 ? 2.950 -17.256 2.784 1.00 64.69 263 MET A CA 1
ATOM 2133 C C . MET A 1 263 ? 3.950 -16.340 2.057 1.00 64.69 263 MET A C 1
ATOM 2135 O O . MET A 1 263 ? 5.152 -16.511 2.224 1.00 64.69 263 MET A O 1
ATOM 2139 N N . LYS A 1 264 ? 3.470 -15.375 1.262 1.00 71.88 264 LYS A N 1
ATOM 2140 C CA . LYS A 1 264 ? 4.291 -14.373 0.567 1.00 71.88 264 LYS A CA 1
ATOM 2141 C C . LYS A 1 264 ? 4.568 -13.133 1.413 1.00 71.88 264 LYS A C 1
ATOM 2143 O O . LYS A 1 264 ? 5.250 -12.223 0.936 1.00 71.88 264 LYS A O 1
ATOM 2148 N N . TYR A 1 265 ? 4.041 -13.069 2.639 1.00 78.56 265 TYR A N 1
ATOM 2149 C CA . TYR A 1 265 ? 4.356 -11.960 3.525 1.00 78.56 265 TYR A CA 1
ATOM 2150 C C . TYR A 1 265 ? 5.872 -11.860 3.662 1.00 78.56 265 TYR A C 1
ATOM 2152 O O . TYR A 1 265 ? 6.571 -12.863 3.833 1.00 78.56 265 TYR A O 1
ATOM 2160 N N . SER A 1 266 ? 6.391 -10.651 3.533 1.00 79.50 266 SER A N 1
ATOM 2161 C CA . SER A 1 266 ? 7.824 -10.425 3.608 1.00 79.50 266 SER A CA 1
ATOM 2162 C C . SER A 1 266 ? 8.117 -9.011 4.054 1.00 79.50 266 SER A C 1
ATOM 2164 O O . SER A 1 266 ? 7.335 -8.082 3.857 1.00 79.50 266 SER A O 1
ATOM 2166 N N . THR A 1 267 ? 9.288 -8.866 4.654 1.00 81.75 267 THR A N 1
ATOM 2167 C CA . THR A 1 267 ? 9.852 -7.568 4.968 1.00 81.75 267 THR A CA 1
ATOM 2168 C C . THR A 1 267 ? 11.146 -7.422 4.204 1.00 81.75 267 THR A C 1
ATOM 2170 O O . THR A 1 267 ? 12.040 -8.265 4.276 1.00 81.75 267 THR A O 1
ATOM 2173 N N . ILE A 1 268 ? 11.214 -6.347 3.439 1.00 85.31 268 ILE A N 1
ATOM 2174 C CA . ILE A 1 268 ? 12.236 -6.121 2.440 1.00 85.31 268 ILE A CA 1
ATOM 2175 C C . ILE A 1 268 ? 13.029 -4.888 2.881 1.00 85.31 268 ILE A C 1
ATOM 2177 O O . ILE A 1 268 ? 12.467 -3.789 2.916 1.00 85.31 268 ILE A O 1
ATOM 2181 N N . PRO A 1 269 ? 14.319 -5.028 3.227 1.00 84.38 269 PRO A N 1
ATOM 2182 C CA . PRO A 1 269 ? 15.142 -3.872 3.546 1.00 84.38 269 PRO A CA 1
ATOM 2183 C C . PRO A 1 269 ? 15.336 -3.019 2.289 1.00 84.38 269 PRO A C 1
ATOM 2185 O O . PRO A 1 269 ? 15.653 -3.540 1.213 1.00 84.38 269 PRO A O 1
ATOM 2188 N N . LEU A 1 270 ? 15.155 -1.707 2.433 1.00 87.50 270 LEU A N 1
ATOM 2189 C CA . LEU A 1 270 ? 15.500 -0.735 1.406 1.00 87.50 270 LEU A CA 1
ATOM 2190 C C . LEU A 1 270 ? 16.823 -0.066 1.778 1.00 87.50 270 LEU A C 1
ATOM 2192 O O . LEU A 1 270 ? 16.904 0.529 2.858 1.00 87.50 270 LEU A O 1
ATOM 2196 N N . PRO A 1 271 ? 17.845 -0.142 0.906 1.00 87.50 271 PRO A N 1
ATOM 2197 C CA . PRO A 1 271 ? 19.069 0.612 1.115 1.00 87.50 271 PRO A CA 1
ATOM 2198 C C . PRO A 1 271 ? 18.790 2.114 0.986 1.00 87.50 271 PRO A C 1
ATOM 2200 O O . PRO A 1 271 ? 17.718 2.528 0.528 1.00 87.50 271 PRO A O 1
ATOM 2203 N N . LYS A 1 272 ? 19.788 2.926 1.336 1.00 91.19 272 LYS A N 1
ATOM 2204 C CA . LYS A 1 272 ? 19.817 4.326 0.908 1.00 91.19 272 LYS A CA 1
ATOM 2205 C C . LYS A 1 272 ? 19.696 4.412 -0.611 1.00 91.19 272 LYS A C 1
ATOM 2207 O O . LYS A 1 272 ? 20.124 3.514 -1.338 1.00 91.19 272 LYS A O 1
ATOM 2212 N N . LEU A 1 273 ? 19.071 5.486 -1.074 1.00 92.75 273 LEU A N 1
ATOM 2213 C CA . LEU A 1 273 ? 18.740 5.679 -2.483 1.00 92.75 273 LEU A CA 1
ATOM 2214 C C . LEU A 1 273 ? 19.679 6.680 -3.159 1.00 92.75 273 LEU A C 1
ATOM 2216 O O . LEU A 1 273 ? 19.407 7.100 -4.278 1.00 92.75 273 LEU A O 1
ATOM 2220 N N . ASP A 1 274 ? 20.777 7.054 -2.509 1.00 92.75 274 ASP A N 1
ATOM 2221 C CA . ASP A 1 274 ? 21.788 7.993 -2.990 1.00 92.75 274 ASP A CA 1
ATOM 2222 C C . ASP A 1 274 ? 22.288 7.647 -4.392 1.00 92.75 274 ASP A C 1
ATOM 2224 O O . ASP A 1 274 ? 22.200 8.481 -5.298 1.00 92.75 274 ASP A O 1
ATOM 2228 N N . ALA A 1 275 ? 22.707 6.399 -4.609 1.00 91.88 275 ALA A N 1
ATOM 2229 C CA . ALA A 1 275 ? 23.167 5.944 -5.914 1.00 91.88 275 ALA A CA 1
ATOM 2230 C C . ALA A 1 275 ? 22.038 5.989 -6.961 1.00 91.88 275 ALA A C 1
ATOM 2232 O O . ALA A 1 275 ? 22.228 6.509 -8.063 1.00 91.88 275 ALA A O 1
ATOM 2233 N N . PHE A 1 276 ? 20.834 5.522 -6.614 1.00 94.75 276 PHE A N 1
ATOM 2234 C CA . PHE A 1 276 ? 19.703 5.522 -7.545 1.00 94.75 276 PHE A CA 1
ATOM 2235 C C . PHE A 1 276 ? 19.293 6.951 -7.931 1.00 94.75 276 PHE A C 1
ATOM 2237 O O . PHE A 1 276 ? 19.035 7.239 -9.101 1.00 94.75 276 PHE A O 1
ATOM 2244 N N . PHE A 1 277 ? 19.282 7.879 -6.972 1.00 95.12 277 PHE A N 1
ATOM 2245 C CA . PHE A 1 277 ? 19.006 9.287 -7.233 1.00 95.12 277 PHE A CA 1
ATOM 2246 C C . PHE A 1 277 ? 20.066 9.892 -8.146 1.00 95.12 277 PHE A C 1
ATOM 2248 O O . PHE A 1 277 ? 19.715 10.452 -9.184 1.00 95.12 277 PHE A O 1
ATOM 2255 N N . LEU A 1 278 ? 21.341 9.713 -7.803 1.00 94.12 278 LEU A N 1
ATOM 2256 C CA . LEU A 1 278 ? 22.468 10.264 -8.547 1.00 94.12 278 LEU A CA 1
ATOM 2257 C C . LEU A 1 278 ? 22.495 9.783 -10.003 1.00 94.12 278 LEU A C 1
ATOM 2259 O O . LEU A 1 278 ? 22.710 10.584 -10.909 1.00 94.12 278 LEU A O 1
ATOM 2263 N N . TYR A 1 279 ? 22.270 8.488 -10.236 1.00 93.50 279 TYR A N 1
ATOM 2264 C CA . TYR A 1 279 ? 22.417 7.891 -11.564 1.00 93.50 279 TYR A CA 1
ATOM 2265 C C . TYR A 1 279 ? 21.140 7.862 -12.397 1.00 93.50 279 TYR A C 1
ATOM 2267 O O . TYR A 1 279 ? 21.249 7.707 -13.613 1.00 93.50 279 TYR A O 1
ATOM 2275 N N . TRP A 1 280 ? 19.954 7.984 -11.795 1.00 94.69 280 TRP A N 1
ATOM 2276 C CA . TRP A 1 280 ? 18.685 7.837 -12.515 1.00 94.69 280 TRP A CA 1
ATOM 2277 C C . TRP A 1 280 ? 17.695 8.958 -12.256 1.00 94.69 280 TRP A C 1
ATOM 2279 O O . TRP A 1 280 ? 17.157 9.507 -13.213 1.00 94.69 280 TRP A O 1
ATOM 2289 N N . LEU A 1 281 ? 17.414 9.285 -10.994 1.00 94.00 281 LEU A N 1
ATOM 2290 C CA . LEU A 1 281 ? 16.285 10.162 -10.670 1.00 94.00 281 LEU A CA 1
ATOM 2291 C C . LEU A 1 281 ? 16.601 11.658 -10.844 1.00 94.00 281 LEU A C 1
ATOM 2293 O O . LEU A 1 281 ? 15.714 12.430 -11.221 1.00 94.00 281 LEU A O 1
ATOM 2297 N N . ASP A 1 282 ? 17.843 12.071 -10.591 1.00 93.31 282 ASP A N 1
ATOM 2298 C CA . ASP A 1 282 ? 18.293 13.459 -10.751 1.00 93.31 282 ASP A CA 1
ATOM 2299 C C . ASP A 1 282 ? 18.738 13.779 -12.183 1.00 93.31 282 ASP A C 1
ATOM 2301 O O . ASP A 1 282 ? 18.648 14.934 -12.604 1.00 93.31 282 ASP A O 1
ATOM 2305 N N . ILE A 1 283 ? 19.154 12.769 -12.954 1.00 94.06 283 ILE A N 1
ATOM 2306 C CA . ILE A 1 283 ? 19.519 12.924 -14.365 1.00 94.06 283 ILE A CA 1
ATOM 2307 C C . ILE A 1 283 ? 18.243 12.941 -15.206 1.00 94.06 283 ILE A C 1
ATOM 2309 O O . ILE A 1 283 ? 17.605 11.909 -15.419 1.00 94.06 283 ILE A O 1
ATOM 2313 N N . GLU A 1 284 ? 17.880 14.120 -15.712 1.00 93.50 284 GLU A N 1
ATOM 2314 C CA . GLU A 1 284 ? 16.617 14.335 -16.419 1.00 93.50 284 GLU A CA 1
ATOM 2315 C C . GLU A 1 284 ? 16.402 13.361 -17.587 1.00 93.50 284 GLU A C 1
ATOM 2317 O O . GLU A 1 284 ? 15.326 12.771 -17.694 1.00 93.50 284 GLU A O 1
ATOM 2322 N N . GLU A 1 285 ? 17.413 13.159 -18.434 1.00 93.56 285 GLU A N 1
ATOM 2323 C CA . GLU A 1 285 ? 17.328 12.262 -19.592 1.00 93.56 285 GLU A CA 1
ATOM 2324 C C . GLU A 1 285 ? 17.020 10.821 -19.170 1.00 93.56 285 GLU A C 1
ATOM 2326 O O . GLU A 1 285 ? 16.062 10.220 -19.656 1.00 93.56 285 GLU A O 1
ATOM 2331 N N . ARG A 1 286 ? 17.762 10.291 -18.194 1.00 94.00 286 ARG A N 1
ATOM 2332 C CA . ARG A 1 286 ? 17.580 8.926 -17.679 1.00 94.00 286 ARG A CA 1
ATOM 2333 C C . ARG A 1 286 ? 16.248 8.750 -16.966 1.00 94.00 286 ARG A C 1
ATOM 2335 O O . ARG A 1 286 ? 15.544 7.765 -17.184 1.00 94.00 286 ARG A O 1
ATOM 2342 N N . ARG A 1 287 ? 15.830 9.734 -16.173 1.00 95.06 287 ARG A N 1
ATOM 2343 C CA . ARG A 1 287 ? 14.502 9.721 -15.557 1.00 95.06 287 ARG A CA 1
ATOM 2344 C C . ARG A 1 287 ? 13.396 9.725 -16.613 1.00 95.06 287 ARG A C 1
ATOM 2346 O O . ARG A 1 287 ? 12.420 8.992 -16.456 1.00 95.06 287 ARG A O 1
ATOM 2353 N N . ARG A 1 288 ? 13.522 10.513 -17.692 1.00 94.94 288 ARG A N 1
ATOM 2354 C CA . ARG A 1 288 ? 12.547 10.515 -18.802 1.00 94.94 288 ARG A CA 1
ATOM 2355 C C . ARG A 1 288 ? 12.426 9.129 -19.437 1.00 94.94 288 ARG A C 1
ATOM 2357 O O . ARG A 1 288 ? 11.310 8.737 -19.761 1.00 94.94 288 ARG A O 1
ATOM 2364 N N . VAL A 1 289 ? 13.517 8.366 -19.532 1.00 95.75 289 VAL A N 1
ATOM 2365 C CA . VAL A 1 289 ? 13.491 6.968 -20.003 1.00 95.75 289 VAL A CA 1
ATOM 2366 C C . VAL A 1 289 ? 12.651 6.080 -19.085 1.00 95.75 289 VAL A C 1
ATOM 2368 O O . VAL A 1 289 ? 11.770 5.372 -19.569 1.00 95.75 289 VAL A O 1
ATOM 2371 N N . LEU A 1 290 ? 12.839 6.161 -17.763 1.00 96.62 290 LEU A N 1
ATOM 2372 C CA . LEU A 1 290 ? 12.030 5.394 -16.803 1.00 96.62 290 LEU A CA 1
ATOM 2373 C C . LEU A 1 290 ? 10.549 5.802 -16.835 1.00 96.62 290 LEU A C 1
ATOM 2375 O O . LEU A 1 290 ? 9.657 4.953 -16.781 1.00 96.62 290 LEU A O 1
ATOM 2379 N N . VAL A 1 291 ? 10.270 7.103 -16.968 1.00 96.25 291 VAL A N 1
ATOM 2380 C CA . VAL A 1 291 ? 8.906 7.625 -17.133 1.00 96.25 291 VAL A CA 1
ATOM 2381 C C . VAL A 1 291 ? 8.278 7.122 -18.432 1.00 96.25 291 VAL A C 1
ATOM 2383 O O . VAL A 1 291 ? 7.102 6.749 -18.431 1.00 96.25 291 VAL A O 1
ATOM 2386 N N . GLN A 1 292 ? 9.039 7.093 -19.527 1.00 95.81 292 GLN A N 1
ATOM 2387 C CA . GLN A 1 292 ? 8.587 6.563 -20.807 1.00 95.81 292 GLN A CA 1
ATOM 2388 C C . GLN A 1 292 ? 8.282 5.071 -20.688 1.00 95.81 292 GLN A C 1
ATOM 2390 O O . GLN A 1 292 ? 7.161 4.679 -20.990 1.00 95.81 292 GLN A O 1
ATOM 2395 N N . MET A 1 293 ? 9.207 4.267 -20.156 1.00 96.31 293 MET A N 1
ATOM 2396 C CA . MET A 1 293 ? 8.997 2.838 -19.905 1.00 96.31 293 MET A CA 1
ATOM 2397 C C . MET A 1 293 ? 7.713 2.587 -19.101 1.00 96.31 293 MET A C 1
ATOM 2399 O O . MET A 1 293 ? 6.856 1.823 -19.539 1.00 96.31 293 MET A O 1
ATOM 2403 N N . ARG A 1 294 ? 7.521 3.298 -17.978 1.00 96.38 294 ARG A N 1
ATOM 2404 C CA . ARG A 1 294 ? 6.296 3.216 -17.162 1.00 96.38 294 ARG A CA 1
ATOM 2405 C C . ARG A 1 294 ? 5.043 3.517 -17.986 1.00 96.38 294 ARG A C 1
ATOM 2407 O O . ARG A 1 294 ? 4.042 2.817 -17.871 1.00 96.38 294 ARG A O 1
ATOM 2414 N N . ASN A 1 295 ? 5.067 4.599 -18.761 1.00 95.94 295 ASN A N 1
ATOM 2415 C CA . ASN A 1 295 ? 3.907 5.061 -19.517 1.00 95.94 295 ASN A CA 1
ATOM 2416 C C . ASN A 1 295 ? 3.548 4.113 -20.669 1.00 95.94 295 ASN A C 1
ATOM 2418 O O . ASN A 1 295 ? 2.363 3.857 -20.871 1.00 95.94 295 ASN A O 1
ATOM 2422 N N . GLU A 1 296 ? 4.547 3.632 -21.411 1.00 95.81 296 GLU A N 1
ATOM 2423 C CA . GLU A 1 296 ? 4.355 2.728 -22.547 1.00 95.81 296 GLU A CA 1
ATOM 2424 C C . GLU A 1 296 ? 3.874 1.356 -22.075 1.00 95.81 296 GLU A C 1
ATOM 2426 O O . GLU A 1 296 ? 2.877 0.861 -22.591 1.00 95.81 296 GLU A O 1
ATOM 2431 N N . LEU A 1 297 ? 4.492 0.780 -21.033 1.00 96.81 297 LEU A N 1
ATOM 2432 C CA . LEU A 1 297 ? 4.048 -0.503 -20.482 1.00 96.81 297 LEU A CA 1
ATOM 2433 C C . LEU A 1 297 ? 2.632 -0.416 -19.906 1.00 96.81 297 LEU A C 1
ATOM 2435 O O . LEU A 1 297 ? 1.820 -1.292 -20.176 1.00 96.81 297 LEU A O 1
ATOM 2439 N N . TYR A 1 298 ? 2.297 0.659 -19.185 1.00 96.19 298 TYR A N 1
ATOM 2440 C CA . TYR A 1 298 ? 0.943 0.844 -18.655 1.00 96.19 298 TYR A CA 1
ATOM 2441 C C . TYR A 1 298 ? -0.124 0.875 -19.763 1.00 96.19 298 TYR A C 1
ATOM 2443 O O . TYR A 1 298 ? -1.154 0.217 -19.643 1.00 96.19 298 TYR A O 1
ATOM 2451 N N . ARG A 1 299 ? 0.123 1.614 -20.856 1.00 95.88 299 ARG A N 1
ATOM 2452 C CA . ARG A 1 299 ? -0.790 1.657 -22.015 1.00 95.88 299 ARG A CA 1
ATOM 2453 C C . ARG A 1 299 ? -0.867 0.304 -22.716 1.00 95.88 299 ARG A C 1
ATOM 2455 O O . ARG A 1 299 ? -1.958 -0.171 -23.003 1.00 95.88 299 ARG A O 1
ATOM 2462 N N . PHE A 1 300 ? 0.283 -0.335 -22.913 1.00 96.94 300 PHE A N 1
ATOM 2463 C CA . PHE A 1 300 ? 0.373 -1.645 -23.542 1.00 96.94 300 PHE A CA 1
ATOM 2464 C C . PHE A 1 300 ? -0.450 -2.706 -22.797 1.00 96.94 300 PHE A C 1
ATOM 2466 O O . PHE A 1 300 ? -1.180 -3.464 -23.432 1.00 96.94 300 PHE A O 1
ATOM 2473 N N . MET A 1 301 ? -0.389 -2.740 -21.458 1.00 97.12 301 MET A N 1
ATOM 2474 C CA . MET A 1 301 ? -1.216 -3.644 -20.644 1.00 97.12 301 MET A CA 1
ATOM 2475 C C . MET A 1 301 ? -2.714 -3.442 -20.909 1.00 97.12 301 MET A C 1
ATOM 2477 O O . MET A 1 301 ? -3.452 -4.421 -21.049 1.00 97.12 301 MET A O 1
ATOM 2481 N N . ASP A 1 302 ? -3.156 -2.186 -21.010 1.00 96.06 302 ASP A N 1
ATOM 2482 C CA . ASP A 1 302 ? -4.556 -1.861 -21.279 1.00 96.06 302 ASP A CA 1
ATOM 2483 C C . ASP A 1 302 ? -4.993 -2.314 -22.679 1.00 96.06 302 ASP A C 1
ATOM 2485 O O . ASP A 1 302 ? -5.986 -3.033 -22.831 1.00 96.06 302 ASP A O 1
ATOM 2489 N N . ASP A 1 303 ? -4.201 -1.982 -23.699 1.00 96.81 303 ASP A N 1
ATOM 2490 C CA . ASP A 1 303 ? -4.472 -2.340 -25.092 1.00 96.81 303 ASP A CA 1
ATOM 2491 C C . ASP A 1 303 ? -4.511 -3.862 -25.299 1.00 96.81 303 ASP A C 1
ATOM 2493 O O . ASP A 1 303 ? -5.387 -4.379 -26.006 1.00 96.81 303 ASP A O 1
ATOM 2497 N N . VAL A 1 304 ? -3.610 -4.597 -24.637 1.00 97.62 304 VAL A N 1
ATOM 2498 C CA . VAL A 1 304 ? -3.591 -6.067 -24.629 1.00 97.62 304 VAL A CA 1
ATOM 2499 C C . VAL A 1 304 ? -4.864 -6.624 -24.002 1.00 97.62 304 VAL A C 1
ATOM 2501 O O . VAL A 1 304 ? -5.499 -7.494 -24.596 1.00 97.62 304 VAL A O 1
ATOM 2504 N N . LEU A 1 305 ? -5.292 -6.128 -22.840 1.00 97.25 305 LEU A N 1
ATOM 2505 C CA . LEU A 1 305 ? -6.504 -6.624 -22.181 1.00 97.25 305 LEU A CA 1
ATOM 2506 C C . LEU A 1 305 ? -7.777 -6.310 -22.967 1.00 97.25 305 LEU A C 1
ATOM 2508 O O . LEU A 1 305 ? -8.708 -7.127 -22.983 1.00 97.25 305 LEU A O 1
ATOM 2512 N N . ASN A 1 306 ? -7.826 -5.148 -23.613 1.00 96.44 306 ASN A N 1
ATOM 2513 C CA . ASN A 1 306 ? -8.933 -4.747 -24.472 1.00 96.44 306 ASN A CA 1
ATOM 2514 C C . ASN A 1 306 ? -9.001 -5.629 -25.726 1.00 96.44 306 ASN A C 1
ATOM 2516 O O . ASN A 1 306 ? -10.069 -6.149 -26.058 1.00 96.44 306 ASN A O 1
ATOM 2520 N N . SER A 1 307 ? -7.865 -5.873 -26.380 1.00 97.00 307 SER A N 1
ATOM 2521 C CA . SER A 1 307 ? -7.784 -6.715 -27.581 1.00 97.00 307 SER A CA 1
ATOM 2522 C C . SER A 1 307 ? -8.048 -8.189 -27.267 1.00 97.00 307 SER A C 1
ATOM 2524 O O . SER A 1 307 ? -8.873 -8.821 -27.925 1.00 97.00 307 SER A O 1
ATOM 2526 N N . ALA A 1 308 ? -7.465 -8.717 -26.189 1.00 96.25 308 ALA A N 1
ATOM 2527 C CA . ALA A 1 308 ? -7.732 -10.068 -25.698 1.00 96.25 308 ALA A CA 1
ATOM 2528 C C . ALA A 1 308 ? -9.200 -10.265 -25.289 1.00 96.25 308 ALA A C 1
ATOM 2530 O O . ALA A 1 308 ? -9.757 -11.346 -25.468 1.00 96.25 308 ALA A O 1
ATOM 2531 N N . GLY A 1 309 ? -9.849 -9.219 -24.763 1.00 95.75 309 GLY A N 1
ATOM 2532 C CA . GLY A 1 309 ? -11.282 -9.219 -24.471 1.00 95.75 309 GLY A CA 1
ATOM 2533 C C . GLY A 1 309 ? -12.141 -9.465 -25.711 1.00 95.75 309 GLY A C 1
ATOM 2534 O O . GLY A 1 309 ? -13.071 -10.265 -25.648 1.00 95.75 309 GLY A O 1
ATOM 2535 N N . LYS A 1 310 ? -11.790 -8.852 -26.849 1.00 95.06 310 LYS A N 1
ATOM 2536 C CA . LYS A 1 310 ? -12.515 -9.013 -28.123 1.00 95.06 310 LYS A CA 1
ATOM 2537 C C . LYS A 1 310 ? -12.434 -10.434 -28.685 1.00 95.06 310 LYS A C 1
ATOM 2539 O O . LYS A 1 310 ? -13.364 -10.868 -29.353 1.00 95.06 310 LYS A O 1
ATOM 2544 N N . VAL A 1 311 ? -11.352 -11.156 -28.395 1.00 95.19 311 VAL A N 1
ATOM 2545 C CA . VAL A 1 311 ? -11.132 -12.543 -28.848 1.00 95.19 311 VAL A CA 1
ATOM 2546 C C . VAL A 1 311 ? -11.411 -13.590 -27.760 1.00 95.19 311 VAL A C 1
ATOM 2548 O O . VAL A 1 311 ? -11.111 -14.764 -27.941 1.00 95.19 311 VAL A O 1
ATOM 2551 N N . GLY A 1 312 ? -11.978 -13.189 -26.615 1.00 95.00 312 GLY A N 1
ATOM 2552 C CA . GLY A 1 312 ? -12.351 -14.104 -25.529 1.00 95.00 312 GLY A CA 1
ATOM 2553 C C . GLY A 1 312 ? -11.186 -14.648 -24.685 1.00 95.00 312 GLY A C 1
ATOM 2554 O O . GLY A 1 312 ? -11.400 -15.498 -23.825 1.00 95.00 312 GLY A O 1
ATOM 2555 N N . GLU A 1 313 ? -9.962 -14.141 -24.856 1.00 97.06 313 GLU A N 1
ATOM 2556 C CA . GLU A 1 313 ? -8.751 -14.624 -24.170 1.00 97.06 313 GLU A CA 1
ATOM 2557 C C . GLU A 1 313 ? -8.307 -13.737 -22.988 1.00 97.06 313 GLU A C 1
ATOM 2559 O O . GLU A 1 313 ? -7.189 -13.870 -22.485 1.00 97.06 313 GLU A O 1
ATOM 2564 N N . ARG A 1 314 ? -9.170 -12.842 -22.486 1.00 95.88 314 ARG A N 1
ATOM 2565 C CA . ARG A 1 314 ? -8.811 -11.848 -21.448 1.00 95.88 314 ARG A CA 1
ATOM 2566 C C . ARG A 1 314 ? -8.118 -12.446 -20.217 1.00 95.88 314 ARG A C 1
ATOM 2568 O O . ARG A 1 314 ? -7.172 -11.857 -19.706 1.00 95.88 314 ARG A O 1
ATOM 2575 N N . LYS A 1 315 ? -8.562 -13.615 -19.739 1.00 95.69 315 LYS A N 1
ATOM 2576 C CA . LYS A 1 315 ? -7.941 -14.292 -18.583 1.00 95.69 315 LYS A CA 1
ATOM 2577 C C . LYS A 1 315 ? -6.512 -14.751 -18.890 1.00 95.69 315 LYS A C 1
ATOM 2579 O O . LYS A 1 315 ? -5.641 -14.613 -18.042 1.00 95.69 315 LYS A O 1
ATOM 2584 N N . LYS A 1 316 ? -6.272 -15.269 -20.096 1.00 96.19 316 LYS A N 1
ATOM 2585 C CA . LYS A 1 316 ? -4.944 -15.714 -20.523 1.00 96.19 316 LYS A CA 1
ATOM 2586 C C . LYS A 1 316 ? -4.000 -14.525 -20.666 1.00 96.19 316 LYS A C 1
ATOM 2588 O O . LYS A 1 316 ? -2.917 -14.557 -20.104 1.00 96.19 316 LYS A O 1
ATOM 2593 N N . ALA A 1 317 ? -4.459 -13.448 -21.305 1.00 96.50 317 ALA A N 1
ATOM 2594 C CA . ALA A 1 317 ? -3.717 -12.190 -21.362 1.00 96.50 317 ALA A CA 1
ATOM 2595 C C . ALA A 1 317 ? -3.367 -11.657 -19.966 1.00 96.50 317 ALA A C 1
ATOM 2597 O O . ALA A 1 317 ? -2.228 -11.268 -19.744 1.00 96.50 317 ALA A O 1
ATOM 2598 N N . LYS A 1 318 ? -4.304 -11.698 -19.007 1.00 96.69 318 LYS A N 1
ATOM 2599 C CA . LYS A 1 318 ? -4.031 -11.279 -17.626 1.00 96.69 318 LYS A CA 1
ATOM 2600 C C . LYS A 1 318 ? -2.873 -12.064 -17.004 1.00 96.69 318 LYS A C 1
ATOM 2602 O O . LYS A 1 318 ? -1.986 -11.445 -16.436 1.00 96.69 318 LYS A O 1
ATOM 2607 N N . ASN A 1 319 ? -2.858 -13.390 -17.144 1.00 95.94 319 ASN A N 1
ATOM 2608 C CA . ASN A 1 319 ? -1.784 -14.226 -16.598 1.00 95.94 319 ASN A CA 1
ATOM 2609 C C . ASN A 1 319 ? -0.414 -13.889 -17.219 1.00 95.94 319 ASN A C 1
ATOM 2611 O O . ASN A 1 319 ? 0.582 -13.814 -16.510 1.00 95.94 319 ASN A O 1
ATOM 2615 N N . GLU A 1 320 ? -0.356 -13.647 -18.530 1.00 96.94 320 GLU A N 1
ATOM 2616 C CA . GLU A 1 320 ? 0.892 -13.242 -19.198 1.00 96.94 320 GLU A CA 1
ATOM 2617 C C . GLU A 1 320 ? 1.341 -11.832 -18.771 1.00 96.94 320 GLU A C 1
ATOM 2619 O O . GLU A 1 320 ? 2.526 -11.573 -18.571 1.00 96.94 320 GLU A O 1
ATOM 2624 N N . LEU A 1 321 ? 0.394 -10.911 -18.566 1.00 97.88 321 LEU A N 1
ATOM 2625 C CA . LEU A 1 321 ? 0.686 -9.579 -18.036 1.00 97.88 321 LEU A CA 1
ATOM 2626 C C . LEU A 1 321 ? 1.144 -9.616 -16.571 1.00 97.88 321 LEU A C 1
ATOM 2628 O O . LEU A 1 321 ? 1.946 -8.778 -16.167 1.00 97.88 321 LEU A O 1
ATOM 2632 N N . GLU A 1 322 ? 0.705 -10.596 -15.779 1.00 96.62 322 GLU A N 1
ATOM 2633 C CA . GLU A 1 322 ? 1.268 -10.839 -14.446 1.00 96.62 322 GLU A CA 1
ATOM 2634 C C . GLU A 1 322 ? 2.748 -11.249 -14.542 1.00 96.62 322 GLU A C 1
ATOM 2636 O O . GLU A 1 322 ? 3.561 -10.757 -13.758 1.00 96.62 322 GLU A O 1
ATOM 2641 N N . LEU A 1 323 ? 3.138 -12.060 -15.537 1.00 97.25 323 LEU A N 1
ATOM 2642 C CA . LEU A 1 323 ? 4.551 -12.380 -15.797 1.00 97.25 323 LEU A CA 1
ATOM 2643 C C . LEU A 1 323 ? 5.352 -11.148 -16.238 1.00 97.25 323 LEU A C 1
ATOM 2645 O O . LEU A 1 323 ? 6.493 -10.976 -15.803 1.00 97.25 323 LEU A O 1
ATOM 2649 N N . LEU A 1 324 ? 4.756 -10.272 -17.052 1.00 97.94 324 LEU A N 1
ATOM 2650 C CA . LEU A 1 324 ? 5.351 -8.983 -17.412 1.00 97.94 324 LEU A CA 1
ATOM 2651 C C . LEU A 1 324 ? 5.591 -8.120 -16.166 1.00 97.94 324 LEU A C 1
ATOM 2653 O O . LEU A 1 324 ? 6.679 -7.574 -15.998 1.00 97.94 324 LEU A O 1
ATOM 2657 N N . ALA A 1 325 ? 4.604 -8.029 -15.272 1.00 97.56 325 ALA A N 1
ATOM 2658 C CA . ALA A 1 325 ? 4.720 -7.276 -14.028 1.00 97.56 325 ALA A CA 1
ATOM 2659 C C . ALA A 1 325 ? 5.779 -7.865 -13.083 1.00 97.56 325 ALA A C 1
ATOM 2661 O O . ALA A 1 325 ? 6.511 -7.108 -12.453 1.00 97.56 325 ALA A O 1
ATOM 2662 N N . VAL A 1 326 ? 5.921 -9.197 -13.018 1.00 96.94 326 VAL A N 1
ATOM 2663 C CA . VAL A 1 326 ? 7.017 -9.858 -12.282 1.00 96.94 326 VAL A CA 1
ATOM 2664 C C . VAL A 1 326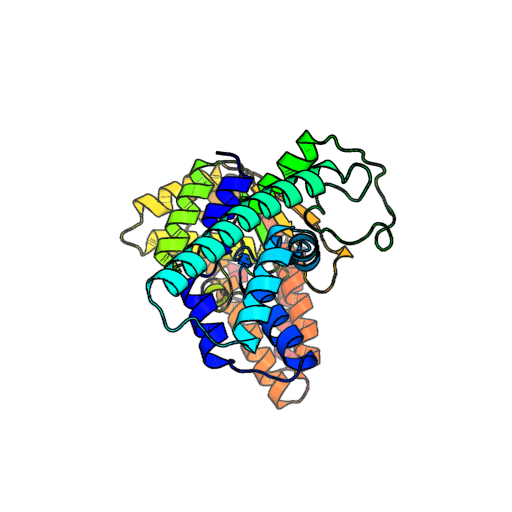 ? 8.378 -9.473 -12.863 1.00 96.94 326 VAL A C 1
ATOM 2666 O O . VAL A 1 326 ? 9.268 -9.076 -12.116 1.00 96.94 326 VAL A O 1
ATOM 2669 N N . ALA A 1 327 ? 8.553 -9.556 -14.185 1.00 97.62 327 ALA A N 1
ATOM 2670 C CA . ALA A 1 327 ? 9.811 -9.177 -14.828 1.00 97.62 327 ALA A CA 1
ATOM 2671 C C . ALA A 1 327 ? 10.134 -7.689 -14.606 1.00 97.62 327 ALA A C 1
ATOM 2673 O O . ALA A 1 327 ? 11.286 -7.327 -14.358 1.00 97.62 327 ALA A O 1
ATOM 2674 N N . TYR A 1 328 ? 9.108 -6.833 -14.630 1.00 97.69 328 TYR A N 1
ATOM 2675 C CA . TYR A 1 328 ? 9.261 -5.410 -14.362 1.00 97.69 328 TYR A CA 1
ATOM 2676 C C . TYR A 1 328 ? 9.611 -5.122 -12.895 1.00 97.69 328 TYR A C 1
ATOM 2678 O O . TYR A 1 328 ? 10.477 -4.293 -12.632 1.00 97.69 328 TYR A O 1
ATOM 2686 N N . ASP A 1 329 ? 9.030 -5.849 -11.941 1.00 97.50 329 ASP A N 1
ATOM 2687 C CA . ASP A 1 329 ? 9.394 -5.751 -10.523 1.00 97.50 329 ASP A CA 1
ATOM 2688 C C . ASP A 1 329 ? 10.843 -6.172 -10.264 1.00 97.50 329 ASP A C 1
ATOM 2690 O O . ASP A 1 329 ? 11.563 -5.478 -9.547 1.00 97.50 329 ASP A O 1
ATOM 2694 N N . ILE A 1 330 ? 11.307 -7.250 -10.907 1.00 97.00 330 ILE A N 1
ATOM 2695 C CA . ILE A 1 330 ? 12.713 -7.678 -10.841 1.00 97.00 330 ILE A CA 1
ATOM 2696 C C . ILE A 1 330 ? 13.619 -6.581 -11.403 1.00 97.00 330 ILE A C 1
ATOM 2698 O O . ILE A 1 330 ? 14.586 -6.199 -10.749 1.00 97.00 330 ILE A O 1
ATOM 2702 N N . PHE A 1 331 ? 13.289 -6.025 -12.572 1.00 96.88 331 PHE A N 1
ATOM 2703 C CA . PHE A 1 331 ? 14.021 -4.889 -13.133 1.00 96.88 331 PHE A CA 1
ATOM 2704 C C . PHE A 1 331 ? 14.089 -3.713 -12.147 1.00 96.88 331 PHE A C 1
ATOM 2706 O O . PHE A 1 331 ? 15.174 -3.203 -11.873 1.00 96.88 331 PHE A O 1
ATOM 2713 N N . SER A 1 332 ? 12.950 -3.307 -11.577 1.00 96.75 332 SER A N 1
ATOM 2714 C CA . SER A 1 332 ? 12.880 -2.214 -10.604 1.00 96.75 332 SER A CA 1
ATOM 2715 C C . SER A 1 332 ? 13.699 -2.504 -9.351 1.00 96.75 332 SER A C 1
ATOM 2717 O O . SER A 1 332 ? 14.380 -1.610 -8.851 1.00 96.75 332 SER A O 1
ATOM 2719 N N . ARG A 1 333 ? 13.685 -3.747 -8.862 1.00 95.56 333 ARG A N 1
ATOM 2720 C CA . ARG A 1 333 ? 14.493 -4.183 -7.722 1.00 95.56 333 ARG A CA 1
ATOM 2721 C C . ARG A 1 333 ? 15.978 -4.017 -7.997 1.00 95.56 333 ARG A C 1
ATOM 2723 O O . ARG A 1 333 ? 16.671 -3.394 -7.195 1.00 95.56 333 ARG A O 1
ATOM 2730 N N . GLU A 1 334 ? 16.464 -4.583 -9.099 1.00 94.62 334 GLU A N 1
ATOM 2731 C CA . GLU A 1 334 ? 17.886 -4.519 -9.438 1.00 94.62 334 GLU A CA 1
ATOM 2732 C C . GLU A 1 334 ? 18.323 -3.070 -9.667 1.00 94.62 334 GLU A C 1
ATOM 2734 O O . GLU A 1 334 ? 19.378 -2.660 -9.180 1.00 94.62 334 GLU A O 1
ATOM 2739 N N . LEU A 1 335 ? 17.473 -2.267 -10.310 1.00 95.00 335 LEU A N 1
ATOM 2740 C CA . LEU A 1 335 ? 17.736 -0.855 -10.549 1.00 95.00 335 LEU A CA 1
ATOM 2741 C C . LEU A 1 335 ? 17.825 -0.047 -9.250 1.00 95.00 335 LEU A C 1
ATOM 2743 O O . LEU A 1 335 ? 18.765 0.720 -9.072 1.00 95.00 335 LEU A O 1
ATOM 2747 N N . ILE A 1 336 ? 16.880 -0.228 -8.325 1.00 94.50 336 ILE A N 1
ATOM 2748 C CA . ILE A 1 336 ? 16.876 0.482 -7.038 1.00 94.50 336 ILE A CA 1
ATOM 2749 C C . ILE A 1 336 ? 18.075 0.066 -6.179 1.00 94.50 336 ILE A C 1
ATOM 2751 O O . ILE A 1 336 ? 18.673 0.907 -5.514 1.00 94.50 336 ILE A O 1
ATOM 2755 N N . ARG A 1 337 ? 18.435 -1.224 -6.175 1.00 90.94 337 ARG A N 1
ATOM 2756 C CA . ARG A 1 337 ? 19.490 -1.753 -5.296 1.00 90.94 337 ARG A CA 1
ATOM 2757 C C . ARG A 1 337 ? 20.898 -1.511 -5.821 1.00 90.94 337 ARG A C 1
ATOM 2759 O O . ARG A 1 337 ? 21.792 -1.243 -5.028 1.00 90.94 337 ARG A O 1
ATOM 2766 N N . SER A 1 338 ? 21.107 -1.669 -7.125 1.00 90.31 338 SER A N 1
ATOM 2767 C CA . SER A 1 338 ? 22.439 -1.603 -7.736 1.00 90.31 338 SER A CA 1
ATOM 2768 C C . SER A 1 338 ? 22.685 -0.304 -8.498 1.00 90.31 338 SER A C 1
ATOM 2770 O O . SER A 1 338 ? 23.833 0.044 -8.733 1.00 90.31 338 SER A O 1
ATOM 2772 N N . SER A 1 339 ? 21.631 0.431 -8.874 1.00 91.50 339 SER A N 1
ATOM 2773 C CA . SER A 1 339 ? 21.686 1.580 -9.797 1.00 91.50 339 SER A CA 1
ATOM 2774 C C . SER A 1 339 ? 22.156 1.250 -11.218 1.00 91.50 339 SER A C 1
ATOM 2776 O O . SER A 1 339 ? 22.278 2.155 -12.046 1.00 91.50 339 SER A O 1
ATOM 2778 N N . PHE A 1 340 ? 22.364 -0.029 -11.539 1.00 90.25 340 PHE A N 1
ATOM 2779 C CA . PHE A 1 340 ? 22.747 -0.497 -12.866 1.00 90.25 340 PHE A CA 1
ATOM 2780 C C . PHE A 1 340 ? 21.583 -1.212 -13.551 1.00 90.25 340 PHE A C 1
ATOM 2782 O O . PHE A 1 340 ? 20.729 -1.824 -12.907 1.00 90.25 340 PHE A O 1
ATOM 2789 N N . ILE A 1 341 ? 21.567 -1.158 -14.883 1.00 91.50 341 ILE A N 1
ATOM 2790 C CA . ILE A 1 341 ? 20.644 -1.974 -15.666 1.00 91.50 341 ILE A CA 1
ATOM 2791 C C . ILE A 1 341 ? 21.153 -3.408 -15.700 1.00 91.50 341 ILE A C 1
ATOM 2793 O O . ILE A 1 341 ? 22.208 -3.695 -16.262 1.00 91.50 341 ILE A O 1
ATOM 2797 N N . VAL A 1 342 ? 20.349 -4.326 -15.173 1.00 91.50 342 VAL A N 1
ATOM 2798 C CA . VAL A 1 342 ? 20.520 -5.755 -15.432 1.00 91.50 342 VAL A CA 1
ATOM 2799 C C . VAL A 1 342 ? 19.731 -6.097 -16.693 1.00 91.50 342 VAL A C 1
ATOM 2801 O O . VAL A 1 342 ? 18.521 -5.885 -16.762 1.00 91.50 342 VAL A O 1
ATOM 2804 N N . HIS A 1 343 ? 20.415 -6.607 -17.719 1.00 91.00 343 HIS A N 1
ATOM 2805 C CA . HIS A 1 343 ? 19.807 -6.842 -19.034 1.00 91.00 343 HIS A CA 1
ATOM 2806 C C . HIS A 1 343 ? 18.834 -8.024 -19.073 1.00 91.00 343 HIS A C 1
ATOM 2808 O O . HIS A 1 343 ? 17.943 -8.042 -19.916 1.00 91.00 343 HIS A O 1
ATOM 2814 N N . GLU A 1 344 ? 18.989 -9.007 -18.187 1.00 93.88 344 GLU A N 1
ATOM 2815 C CA . GLU A 1 344 ? 18.139 -10.204 -18.138 1.00 93.88 344 GLU A CA 1
ATOM 2816 C C . GLU A 1 344 ? 16.646 -9.883 -17.912 1.00 93.88 344 GLU A C 1
ATOM 2818 O O . GLU A 1 344 ? 15.843 -10.250 -18.778 1.00 93.88 344 GLU A O 1
ATOM 2823 N N . PRO A 1 345 ? 16.239 -9.108 -16.885 1.00 94.31 345 PRO A N 1
ATOM 2824 C CA . PRO A 1 345 ? 14.836 -8.748 -16.714 1.00 94.31 345 PRO A CA 1
ATOM 2825 C C . PRO A 1 345 ? 14.336 -7.807 -17.819 1.00 94.31 345 PRO A C 1
ATOM 2827 O O . PRO A 1 345 ? 13.187 -7.922 -18.241 1.00 94.31 345 PRO A O 1
ATOM 2830 N N . VAL A 1 346 ? 15.192 -6.929 -18.364 1.00 94.69 346 VAL A N 1
ATOM 2831 C CA . VAL A 1 346 ? 14.833 -6.079 -19.517 1.00 94.69 346 VAL A CA 1
ATOM 2832 C C . VAL A 1 346 ? 14.505 -6.935 -20.735 1.00 94.69 346 VAL A C 1
ATOM 2834 O O . VAL A 1 346 ? 13.480 -6.728 -21.379 1.00 94.69 346 VAL A O 1
ATOM 2837 N N . ARG A 1 347 ? 15.342 -7.930 -21.039 1.00 94.88 347 ARG A N 1
ATOM 2838 C CA . ARG A 1 347 ? 15.092 -8.871 -22.129 1.00 94.88 347 ARG A CA 1
ATOM 2839 C C . ARG A 1 347 ? 13.786 -9.625 -21.908 1.00 94.88 347 ARG A C 1
ATOM 2841 O O . ARG A 1 347 ? 12.988 -9.713 -22.831 1.00 94.88 347 ARG A O 1
ATOM 2848 N N . ARG A 1 348 ? 13.526 -10.094 -20.684 1.00 96.38 348 ARG A N 1
ATOM 2849 C CA . ARG A 1 348 ? 12.278 -10.796 -20.359 1.00 96.38 348 ARG A CA 1
ATOM 2850 C C . ARG A 1 348 ? 11.041 -9.922 -20.586 1.00 96.38 348 ARG A C 1
ATOM 2852 O O . ARG A 1 348 ? 10.053 -10.415 -21.123 1.00 96.38 348 ARG A O 1
ATOM 2859 N N . ILE A 1 349 ? 11.103 -8.639 -20.222 1.00 97.00 349 ILE A N 1
ATOM 2860 C CA . ILE A 1 349 ? 10.049 -7.653 -20.518 1.00 97.00 349 ILE A CA 1
ATOM 2861 C C . ILE A 1 349 ? 9.819 -7.561 -22.030 1.00 97.00 349 ILE A C 1
ATOM 2863 O O . ILE A 1 349 ? 8.678 -7.638 -22.478 1.00 97.00 349 ILE A O 1
ATOM 2867 N N . VAL A 1 350 ? 10.891 -7.430 -22.817 1.00 96.69 350 VAL A N 1
ATOM 2868 C CA . VAL A 1 350 ? 10.809 -7.327 -24.282 1.00 96.69 350 VAL A CA 1
ATOM 2869 C C . VAL A 1 350 ? 10.203 -8.578 -24.904 1.00 96.69 350 VAL A C 1
ATOM 2871 O O . VAL A 1 350 ? 9.284 -8.453 -25.708 1.00 96.69 350 VAL A O 1
ATOM 2874 N N . ASP A 1 351 ? 10.671 -9.761 -24.509 1.00 97.25 351 ASP A N 1
ATOM 2875 C CA . ASP A 1 351 ? 10.186 -11.035 -25.040 1.00 97.25 351 ASP A CA 1
ATOM 2876 C C . ASP A 1 351 ? 8.669 -11.176 -24.819 1.00 97.25 351 ASP A C 1
ATOM 2878 O O . ASP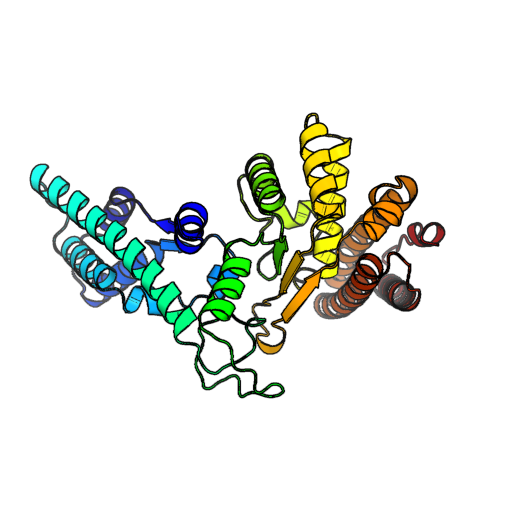 A 1 351 ? 7.930 -11.459 -25.762 1.00 97.25 351 ASP A O 1
ATOM 2882 N N . ILE A 1 352 ? 8.186 -10.879 -23.604 1.00 97.50 352 ILE A N 1
ATOM 2883 C CA . ILE A 1 352 ? 6.752 -10.939 -23.272 1.00 97.50 352 ILE A CA 1
ATOM 2884 C C . ILE A 1 352 ? 5.954 -9.883 -24.051 1.00 97.50 352 ILE A C 1
ATOM 2886 O O . ILE A 1 352 ? 4.875 -10.175 -24.567 1.00 97.50 352 ILE A O 1
ATOM 2890 N N . VAL A 1 353 ? 6.466 -8.652 -24.166 1.00 97.62 353 VAL A N 1
ATOM 2891 C CA . VAL A 1 353 ? 5.800 -7.580 -24.924 1.00 97.62 353 VAL A CA 1
ATOM 2892 C C . VAL A 1 353 ? 5.669 -7.951 -26.402 1.00 97.62 353 VAL A C 1
ATOM 2894 O O . VAL A 1 353 ? 4.597 -7.770 -26.979 1.00 97.62 353 VAL A O 1
ATOM 2897 N N . VAL A 1 354 ? 6.720 -8.496 -27.018 1.00 97.06 354 VAL A N 1
ATOM 2898 C CA . VAL A 1 354 ? 6.693 -8.933 -28.422 1.00 97.06 354 VAL A CA 1
ATOM 2899 C C . VAL A 1 354 ? 5.716 -10.092 -28.610 1.00 97.06 354 VAL A C 1
ATOM 2901 O O . VAL A 1 354 ? 4.904 -10.056 -29.533 1.00 97.06 354 VAL A O 1
ATOM 2904 N N . GLU A 1 355 ? 5.735 -11.086 -27.720 1.00 97.00 355 GLU A N 1
ATOM 2905 C CA . GLU A 1 355 ? 4.805 -12.217 -27.773 1.00 97.00 355 GLU A CA 1
ATOM 2906 C C . GLU A 1 355 ? 3.341 -11.754 -27.701 1.00 97.00 355 GLU A C 1
ATOM 2908 O O . GLU A 1 355 ? 2.517 -12.126 -28.542 1.00 97.00 355 GLU A O 1
ATOM 2913 N N . LEU A 1 356 ? 3.014 -10.892 -26.736 1.00 97.50 356 LEU A N 1
ATOM 2914 C CA . LEU A 1 356 ? 1.663 -10.357 -26.561 1.00 97.50 356 LEU A CA 1
ATOM 2915 C C . LEU A 1 356 ? 1.237 -9.440 -27.711 1.00 97.50 356 LEU A C 1
ATOM 2917 O O . LEU A 1 356 ? 0.078 -9.487 -28.131 1.00 97.50 356 LEU A O 1
ATOM 2921 N N . SER A 1 357 ? 2.168 -8.644 -28.241 1.00 97.25 357 SER A N 1
ATOM 2922 C CA . SER A 1 357 ? 1.955 -7.782 -29.405 1.00 97.25 357 SER A CA 1
ATOM 2923 C C . SER A 1 357 ? 1.553 -8.600 -30.633 1.00 97.25 357 SER A C 1
ATOM 2925 O O . SER A 1 357 ? 0.519 -8.319 -31.240 1.00 97.25 357 SER A O 1
ATOM 2927 N N . LEU A 1 358 ? 2.308 -9.661 -30.945 1.00 96.44 358 LEU A N 1
ATOM 2928 C CA . LEU A 1 358 ? 2.022 -10.562 -32.064 1.00 96.44 358 LEU A CA 1
ATOM 2929 C C . LEU A 1 358 ? 0.700 -11.308 -31.872 1.00 96.44 358 LEU A C 1
ATOM 2931 O O . LEU A 1 358 ? -0.093 -11.415 -32.805 1.00 96.44 358 LEU A O 1
ATOM 2935 N N . ARG A 1 359 ? 0.446 -11.806 -30.658 1.00 96.62 359 ARG A N 1
ATOM 2936 C CA . ARG A 1 359 ? -0.751 -12.596 -30.359 1.00 96.62 359 ARG A CA 1
ATOM 2937 C C . ARG A 1 359 ? -2.042 -11.791 -30.465 1.00 96.62 359 ARG A C 1
ATOM 2939 O O . ARG A 1 359 ? -3.034 -12.306 -30.975 1.00 96.62 359 ARG A O 1
ATOM 2946 N N . TYR A 1 360 ? -2.048 -10.568 -29.941 1.00 97.25 360 TYR A N 1
ATOM 2947 C CA . TYR A 1 360 ? -3.265 -9.759 -29.826 1.00 97.25 360 TYR A CA 1
ATOM 2948 C C . TYR A 1 360 ? -3.333 -8.604 -30.831 1.00 97.25 360 TYR A C 1
ATOM 2950 O O . TYR A 1 360 ? -4.292 -7.835 -30.793 1.00 97.25 360 TYR A O 1
ATOM 2958 N N . GLY A 1 361 ? -2.353 -8.480 -31.733 1.00 94.19 361 GLY A N 1
ATOM 2959 C CA . GLY A 1 361 ? -2.319 -7.432 -32.756 1.00 94.19 361 GLY A CA 1
ATOM 2960 C C . GLY A 1 361 ? -2.168 -6.021 -32.180 1.00 94.19 361 GLY A C 1
ATOM 2961 O O . GLY A 1 361 ? -2.686 -5.063 -32.750 1.00 94.19 361 GLY A O 1
ATOM 2962 N N . VAL A 1 362 ? -1.498 -5.890 -31.033 1.00 95.25 362 VAL A N 1
ATOM 2963 C CA . VAL A 1 362 ? -1.305 -4.614 -30.327 1.00 95.25 362 VAL A CA 1
ATOM 2964 C C . VAL A 1 362 ? 0.060 -4.042 -30.678 1.00 95.25 362 VAL A C 1
ATOM 2966 O O . VAL A 1 362 ? 1.062 -4.744 -30.582 1.00 95.25 362 VAL A O 1
ATOM 2969 N N . SER A 1 363 ? 0.132 -2.764 -31.045 1.00 91.81 363 SER A N 1
ATOM 2970 C CA . SER A 1 363 ? 1.416 -2.096 -31.287 1.00 91.81 363 SER A CA 1
ATOM 2971 C C . SER A 1 363 ? 2.201 -1.937 -29.982 1.00 91.81 363 SER A C 1
ATOM 2973 O O . SER A 1 363 ? 1.689 -1.382 -29.014 1.00 91.81 363 SER A O 1
ATOM 2975 N N . ALA A 1 364 ? 3.464 -2.361 -29.969 1.00 88.38 364 ALA A N 1
ATOM 2976 C CA . ALA A 1 364 ? 4.375 -2.141 -28.850 1.00 88.38 364 ALA A CA 1
ATOM 2977 C C . ALA A 1 364 ? 5.356 -1.000 -29.158 1.00 88.38 364 ALA A C 1
ATOM 2979 O O . ALA A 1 364 ? 6.039 -1.020 -30.182 1.00 88.38 364 ALA A O 1
ATOM 2980 N N . ASN A 1 365 ? 5.468 -0.022 -28.255 1.00 89.12 365 ASN A N 1
ATOM 2981 C CA . ASN A 1 365 ? 6.490 1.020 -28.336 1.00 89.12 365 ASN A CA 1
ATOM 2982 C C . ASN A 1 365 ? 7.629 0.732 -27.350 1.00 89.12 365 ASN A C 1
ATOM 2984 O O . ASN A 1 365 ? 7.510 0.956 -26.147 1.00 89.12 365 ASN A O 1
ATOM 2988 N N . LEU A 1 366 ? 8.755 0.260 -27.883 1.00 89.00 366 LEU A N 1
ATOM 2989 C CA . LEU A 1 366 ? 9.954 -0.084 -27.115 1.00 89.00 366 LEU A CA 1
ATOM 2990 C C . LEU A 1 366 ? 11.075 0.961 -27.250 1.00 89.00 366 LEU A C 1
ATOM 2992 O O . LEU A 1 366 ? 12.238 0.667 -26.979 1.00 89.00 366 LEU A O 1
ATOM 2996 N N . HIS A 1 367 ? 10.756 2.197 -27.657 1.00 86.69 367 HIS A N 1
ATOM 2997 C CA . HIS A 1 367 ? 11.764 3.240 -27.895 1.00 86.69 367 HIS A CA 1
ATOM 2998 C C . HIS A 1 367 ? 12.625 3.555 -26.661 1.00 86.69 367 HIS A C 1
ATOM 3000 O O . HIS A 1 367 ? 13.800 3.892 -26.798 1.00 86.69 367 HIS A O 1
ATOM 3006 N N . PHE A 1 368 ? 12.068 3.385 -25.457 1.00 87.56 368 PHE A N 1
ATOM 3007 C CA . PHE A 1 368 ? 12.787 3.584 -24.199 1.00 87.56 368 PHE A CA 1
ATOM 3008 C C . PHE A 1 368 ? 14.038 2.690 -24.076 1.00 87.56 368 PHE A C 1
ATOM 3010 O O . PHE A 1 368 ? 15.001 3.095 -23.433 1.00 87.56 368 PHE A O 1
ATOM 3017 N N . LEU A 1 369 ? 14.078 1.521 -24.735 1.00 88.56 369 LEU A N 1
ATOM 3018 C CA . LEU A 1 369 ? 15.229 0.609 -24.695 1.00 88.56 369 LEU A CA 1
ATOM 3019 C C . LEU A 1 369 ? 16.505 1.228 -25.265 1.00 88.56 369 LEU A C 1
ATOM 3021 O O . LEU A 1 369 ? 17.588 0.942 -24.765 1.00 88.56 369 LEU A O 1
ATOM 3025 N N . ARG A 1 370 ? 16.385 2.088 -26.287 1.00 84.38 370 ARG A N 1
ATOM 3026 C CA . ARG A 1 370 ? 17.538 2.727 -26.941 1.00 84.38 370 ARG A CA 1
ATOM 3027 C C . ARG A 1 370 ? 18.361 3.567 -25.964 1.00 84.38 370 ARG A C 1
ATOM 3029 O O . ARG A 1 370 ? 19.561 3.715 -26.152 1.00 84.38 370 ARG A O 1
ATOM 3036 N N . ASN A 1 371 ? 17.697 4.110 -24.951 1.00 83.56 371 ASN A N 1
ATOM 3037 C CA . ASN A 1 371 ? 18.263 5.072 -24.016 1.00 83.56 371 ASN A CA 1
ATOM 3038 C C . ASN A 1 371 ? 18.389 4.484 -22.598 1.00 83.56 371 ASN A C 1
ATOM 3040 O O . ASN A 1 371 ? 18.634 5.225 -21.649 1.00 83.56 371 ASN A O 1
ATOM 3044 N N . LEU A 1 372 ? 18.167 3.172 -22.434 1.00 80.50 372 LEU A N 1
ATOM 3045 C CA . LEU A 1 372 ? 18.302 2.492 -21.143 1.00 80.50 372 LEU A CA 1
ATOM 3046 C C . LEU A 1 372 ? 19.770 2.196 -20.791 1.00 80.50 372 LEU A C 1
ATOM 3048 O O . LEU A 1 372 ? 20.060 1.956 -19.626 1.00 80.50 372 LEU A O 1
ATOM 3052 N N . THR A 1 373 ? 20.671 2.181 -21.777 1.00 62.16 373 THR A N 1
ATOM 3053 C CA . THR A 1 373 ? 22.095 1.823 -21.634 1.00 62.16 373 THR A CA 1
ATOM 3054 C C . THR A 1 373 ? 23.005 3.023 -21.486 1.00 62.16 373 THR A C 1
ATOM 3056 O O . THR A 1 373 ? 22.877 3.934 -22.335 1.00 62.16 373 THR A O 1
#

Sequence (373 aa):
MTEIEKFFEWEITFKSSNDIIEKIESNAPVTEKEKVKNIAKSIISEVCKCNHPVANKLIDWGNLKGRAKNTKRLRQIIETLLTKSLPSKPDERLKMVKEIDSCIKGLNKELMEGIEQKIKSAKKGISPLHVPGSVTHDEARNLYLEESYNDQALLQSAHRVLSSICIGDDIAIYFASDELRDALNEDLRRTLGLRHVVDENLLNLKVYPRIEEDKPYLIFMKFLLWLRGRAEVSEEKKRLSRILDLLRETEGTIFFTPDRERMKYSTIPLPKLDAFFLYWLDIEERRRVLVQMRNELYRFMDDVLNSAGKVGERKKAKNELELLAVAYDIFSRELIRSSFIVHEPVRRIVDIVVELSLRYGVSANLHFLRNLT

Radius of gyration: 24.56 Å; chains: 1; bounding box: 62×50×63 Å

pLDDT: mean 85.34, std 14.56, range [29.83, 97.94]